Protein AF-A0A1A8QGK9-F1 (afdb_monomer_lite)

Structure (mmCIF, N/CA/C/O backbone):
data_AF-A0A1A8QGK9-F1
#
_entry.id   AF-A0A1A8QGK9-F1
#
loop_
_atom_site.group_PDB
_atom_site.id
_atom_site.type_symbol
_atom_site.label_atom_id
_atom_site.label_alt_id
_atom_site.label_comp_id
_atom_site.label_asym_id
_atom_site.label_entity_id
_atom_site.label_seq_id
_atom_site.pdbx_PDB_ins_code
_atom_site.Cartn_x
_atom_site.Cartn_y
_atom_site.Cartn_z
_atom_site.occupancy
_atom_site.B_iso_or_equiv
_atom_site.auth_seq_id
_atom_site.auth_comp_id
_atom_site.auth_asym_id
_atom_site.auth_atom_id
_atom_site.pdbx_PDB_model_num
ATOM 1 N N . MET A 1 1 ? 3.452 -16.928 -30.015 1.00 52.91 1 MET A N 1
ATOM 2 C CA . MET A 1 1 ? 2.600 -15.722 -29.857 1.00 52.91 1 MET A CA 1
ATOM 3 C C . MET A 1 1 ? 1.093 -15.981 -29.681 1.00 52.91 1 MET A C 1
ATOM 5 O O . MET A 1 1 ? 0.392 -15.044 -29.336 1.00 52.91 1 MET A O 1
ATOM 9 N N . ARG A 1 2 ? 0.567 -17.218 -29.790 1.00 65.50 2 ARG A N 1
ATOM 10 C CA . ARG A 1 2 ? -0.869 -17.501 -29.529 1.00 65.50 2 ARG A CA 1
ATOM 11 C C . ARG A 1 2 ? -1.288 -17.481 -28.049 1.00 65.50 2 ARG A C 1
ATOM 13 O O . ARG A 1 2 ? -2.475 -17.399 -27.765 1.00 65.50 2 ARG A O 1
ATOM 20 N N . ILE A 1 3 ? -0.326 -17.524 -27.126 1.00 74.38 3 ILE A N 1
ATOM 21 C CA . ILE A 1 3 ? -0.561 -17.632 -25.677 1.00 74.38 3 ILE A CA 1
ATOM 22 C C . ILE A 1 3 ? -1.387 -16.448 -25.151 1.00 74.38 3 ILE A C 1
ATOM 24 O O . ILE A 1 3 ? -2.330 -16.673 -24.404 1.00 74.38 3 ILE A O 1
ATOM 28 N N . THR A 1 4 ? -1.087 -15.212 -25.567 1.00 75.50 4 THR A N 1
ATOM 29 C CA . THR A 1 4 ? -1.707 -13.968 -25.060 1.00 75.50 4 THR A CA 1
ATOM 30 C C . THR A 1 4 ? -2.710 -13.330 -26.025 1.00 75.50 4 THR A C 1
ATOM 32 O O . THR A 1 4 ? -3.057 -12.166 -25.848 1.00 75.50 4 THR A O 1
ATOM 35 N N . GLY A 1 5 ? -3.141 -14.033 -27.080 1.00 77.38 5 GLY A N 1
ATOM 36 C CA . GLY A 1 5 ? -4.011 -13.439 -28.105 1.00 77.38 5 GLY A CA 1
ATOM 37 C C . GLY A 1 5 ? -3.394 -12.201 -28.770 1.00 77.38 5 GLY A C 1
ATOM 38 O O . GLY A 1 5 ? -4.078 -11.203 -28.940 1.00 77.38 5 GLY A O 1
ATOM 39 N N . ASN A 1 6 ? -2.095 -12.253 -29.092 1.00 84.75 6 ASN A N 1
ATOM 40 C CA . ASN A 1 6 ? -1.320 -11.135 -29.652 1.00 84.75 6 ASN A CA 1
ATOM 41 C C . ASN A 1 6 ? -1.242 -9.879 -28.759 1.00 84.75 6 ASN A C 1
ATOM 43 O O . ASN A 1 6 ? -1.074 -8.785 -29.284 1.00 84.75 6 ASN A O 1
ATOM 47 N N . PHE A 1 7 ? -1.293 -10.036 -27.429 1.00 83.38 7 PHE A N 1
ATOM 48 C CA . PHE A 1 7 ? -1.266 -8.910 -26.481 1.00 83.38 7 PHE A CA 1
ATOM 49 C C . PHE A 1 7 ? -2.429 -7.931 -26.695 1.00 83.38 7 PHE A C 1
ATOM 51 O O . PHE A 1 7 ? -2.231 -6.726 -26.780 1.00 83.38 7 PHE A O 1
ATOM 58 N N . ASP A 1 8 ? -3.648 -8.465 -26.785 1.00 85.50 8 ASP A N 1
ATOM 59 C CA . ASP A 1 8 ? -4.873 -7.669 -26.887 1.00 85.50 8 ASP A CA 1
ATOM 60 C C . ASP A 1 8 ? -5.046 -6.740 -25.669 1.00 85.50 8 ASP A C 1
ATOM 62 O O . ASP A 1 8 ? -5.301 -7.200 -24.549 1.00 85.50 8 ASP A O 1
ATOM 66 N N . ASP A 1 9 ? -4.907 -5.434 -25.911 1.00 86.75 9 ASP A N 1
ATOM 67 C CA . ASP A 1 9 ? -4.929 -4.367 -24.905 1.00 86.75 9 ASP A CA 1
ATOM 68 C C . ASP A 1 9 ? -6.316 -4.070 -24.327 1.00 86.75 9 ASP A C 1
ATOM 70 O O . ASP A 1 9 ? -6.433 -3.322 -23.350 1.00 86.75 9 ASP A O 1
ATOM 74 N N . ARG A 1 10 ? -7.385 -4.660 -24.874 1.00 87.62 10 ARG A N 1
ATOM 75 C CA . ARG A 1 10 ? -8.713 -4.556 -24.262 1.00 87.62 10 ARG A CA 1
ATOM 76 C C . ARG A 1 10 ? -8.701 -5.246 -22.890 1.00 87.62 10 ARG A C 1
ATOM 78 O O . ARG A 1 10 ? -8.012 -6.248 -22.676 1.00 87.62 10 ARG A O 1
ATOM 85 N N . SER A 1 11 ? -9.471 -4.715 -21.940 1.00 84.62 11 SER A N 1
ATOM 86 C CA . SER A 1 11 ? -9.648 -5.338 -20.621 1.00 84.62 11 SER A CA 1
ATOM 87 C C . SER A 1 11 ? -10.324 -6.706 -20.739 1.00 84.62 11 SER A C 1
ATOM 89 O O . SER A 1 11 ? -11.063 -6.958 -21.693 1.00 84.62 11 SER A O 1
A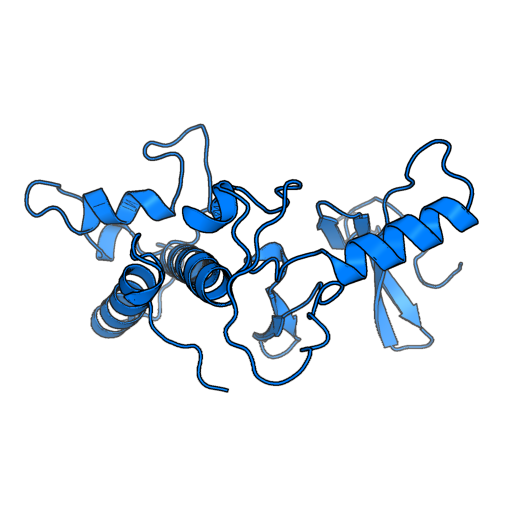TOM 91 N N . ILE A 1 12 ? -10.140 -7.567 -19.732 1.00 84.69 12 ILE A N 1
ATOM 92 C CA . ILE A 1 12 ? -10.864 -8.849 -19.640 1.00 84.69 12 ILE A CA 1
ATOM 93 C C . ILE A 1 12 ? -12.385 -8.645 -19.727 1.00 84.69 12 ILE A C 1
ATOM 95 O O . ILE A 1 12 ? -13.059 -9.392 -20.431 1.00 84.69 12 ILE A O 1
ATOM 99 N N . SER A 1 13 ? -12.918 -7.603 -19.076 1.00 85.00 13 SER A N 1
ATOM 100 C CA . SER A 1 13 ? -14.348 -7.259 -19.120 1.00 85.00 13 SER A CA 1
ATOM 101 C C . SER A 1 13 ? -14.863 -6.945 -20.529 1.00 85.00 13 SER A C 1
ATOM 103 O O . SER A 1 13 ? -16.033 -7.171 -20.811 1.00 85.00 13 SER A O 1
ATOM 105 N N . ASN A 1 14 ? -13.984 -6.496 -21.429 1.00 86.12 14 ASN A N 1
ATOM 106 C CA . ASN A 1 14 ? -14.297 -6.166 -22.821 1.00 86.12 14 ASN A CA 1
ATOM 107 C C . ASN A 1 14 ? -13.843 -7.266 -23.803 1.00 86.12 14 ASN A C 1
ATOM 109 O O . ASN A 1 14 ? -13.648 -7.003 -24.992 1.00 86.12 14 ASN A O 1
ATOM 113 N N . GLY A 1 15 ? -13.629 -8.493 -23.311 1.00 84.88 15 GLY A N 1
ATOM 114 C CA . GLY A 1 15 ? -13.226 -9.649 -24.119 1.00 84.88 15 GLY A CA 1
ATOM 115 C C . GLY A 1 15 ? -11.761 -9.647 -24.569 1.00 84.88 15 GLY A C 1
ATOM 116 O O . GLY A 1 15 ? -11.384 -10.468 -25.406 1.00 84.88 15 GLY A O 1
ATOM 117 N N . GLY A 1 16 ? -10.939 -8.737 -24.038 1.00 87.62 16 GLY A N 1
ATOM 118 C CA . GLY A 1 16 ? -9.506 -8.682 -24.307 1.00 87.62 16 GLY A CA 1
ATOM 119 C C . GLY A 1 16 ? -8.673 -9.561 -23.384 1.00 87.62 16 GLY A C 1
ATOM 120 O O . GLY A 1 16 ? -9.181 -10.473 -22.728 1.00 87.62 16 GLY A O 1
ATOM 121 N N . ARG A 1 17 ? -7.361 -9.297 -23.335 1.00 86.69 17 ARG A N 1
ATOM 122 C CA . ARG A 1 17 ? -6.402 -10.073 -22.532 1.00 86.69 17 ARG A CA 1
ATOM 123 C C . ARG A 1 17 ? -5.672 -9.252 -21.483 1.00 86.69 17 ARG A C 1
ATOM 125 O O . ARG A 1 17 ? -4.962 -9.850 -20.680 1.00 86.69 17 ARG A O 1
ATOM 132 N N . ARG A 1 18 ? -5.840 -7.931 -21.435 1.00 89.38 18 ARG A N 1
ATOM 133 C CA . ARG A 1 18 ? -5.144 -7.079 -20.468 1.00 89.38 18 ARG A CA 1
ATOM 134 C C . ARG A 1 18 ? -5.690 -7.279 -19.053 1.00 89.38 18 ARG A C 1
ATOM 136 O O . ARG A 1 18 ? -6.882 -7.084 -18.813 1.00 89.38 18 ARG A O 1
ATOM 143 N N . LEU A 1 19 ? -4.798 -7.644 -18.133 1.00 86.19 19 LEU A N 1
ATOM 144 C CA . LEU A 1 19 ? -5.066 -7.782 -16.699 1.00 86.19 19 LEU A CA 1
ATOM 145 C C . LEU A 1 19 ? -4.776 -6.482 -15.944 1.00 86.19 19 LEU A C 1
ATOM 147 O O . LEU A 1 19 ? -5.540 -6.109 -15.065 1.00 86.19 19 LEU A O 1
ATOM 151 N N . GLY A 1 20 ? -3.706 -5.777 -16.311 1.00 83.81 20 GLY A N 1
ATOM 152 C CA . GLY A 1 20 ? -3.317 -4.529 -15.659 1.00 83.81 20 GLY A CA 1
ATOM 153 C C . GLY A 1 20 ? -2.102 -3.887 -16.316 1.00 83.81 20 GLY A C 1
ATOM 154 O O . GLY A 1 20 ? -1.440 -4.506 -17.150 1.00 83.81 20 GLY A O 1
ATOM 155 N N . VAL A 1 21 ? -1.814 -2.643 -15.945 1.00 81.06 21 VAL A N 1
ATOM 156 C CA . VAL A 1 21 ? -0.645 -1.879 -16.400 1.00 81.06 21 VAL A CA 1
ATOM 157 C C . VAL A 1 21 ? 0.131 -1.440 -15.163 1.00 81.06 21 VAL A C 1
ATOM 159 O O . VAL A 1 21 ? -0.464 -0.922 -14.224 1.00 81.06 21 VAL A O 1
ATOM 162 N N . GLY A 1 22 ? 1.443 -1.659 -15.153 1.00 67.19 22 GLY A N 1
ATOM 163 C CA . GLY A 1 22 ? 2.350 -1.211 -14.099 1.00 67.19 22 GLY A CA 1
ATOM 164 C C . GLY A 1 22 ? 3.506 -0.384 -14.663 1.00 67.19 22 GLY A C 1
ATOM 165 O O . GLY A 1 22 ? 3.685 -0.287 -15.876 1.00 67.19 22 GLY A O 1
ATOM 166 N N . GLY A 1 23 ? 4.333 0.182 -13.779 1.00 63.03 23 GLY A N 1
ATOM 167 C CA . GLY A 1 23 ? 5.413 1.107 -14.166 1.00 63.03 23 GLY A CA 1
ATOM 168 C C . GLY A 1 23 ? 6.454 0.528 -15.136 1.00 63.03 23 GLY A C 1
ATOM 169 O O . GLY A 1 23 ? 7.059 1.269 -15.901 1.00 63.03 23 GLY A O 1
ATOM 170 N N . PHE A 1 24 ? 6.624 -0.796 -15.154 1.00 62.91 24 PHE A N 1
ATOM 171 C CA . PHE A 1 24 ? 7.612 -1.483 -15.996 1.00 62.91 24 PHE A CA 1
ATOM 172 C C . PHE A 1 24 ? 6.997 -2.261 -17.168 1.00 62.91 24 PHE A C 1
ATOM 174 O O . PHE A 1 24 ? 7.717 -2.943 -17.894 1.00 62.91 24 PHE A O 1
ATOM 181 N N . GLY A 1 25 ? 5.674 -2.220 -17.354 1.00 74.88 25 GLY A N 1
ATOM 182 C CA . GLY A 1 25 ? 5.027 -2.986 -18.416 1.00 74.88 25 GLY A CA 1
ATOM 183 C C . GLY A 1 25 ? 3.550 -3.285 -18.194 1.00 74.88 25 GLY A C 1
ATOM 184 O O . GLY A 1 25 ? 2.979 -3.004 -17.143 1.00 74.88 25 GLY A O 1
ATOM 185 N N . THR A 1 26 ? 2.943 -3.923 -19.190 1.00 82.69 26 THR A N 1
ATOM 186 C CA . THR A 1 26 ? 1.537 -4.350 -19.169 1.00 82.69 26 THR A CA 1
ATOM 187 C C . THR A 1 26 ? 1.439 -5.857 -18.938 1.00 82.69 26 THR A C 1
ATOM 189 O O . THR A 1 26 ? 2.179 -6.635 -19.539 1.00 82.69 26 THR A O 1
ATOM 192 N N . VAL A 1 27 ? 0.528 -6.291 -18.067 1.00 85.88 27 VAL A N 1
ATOM 193 C CA . VAL A 1 27 ? 0.295 -7.703 -17.733 1.00 85.88 27 VAL A CA 1
ATOM 194 C C . VAL A 1 27 ? -0.941 -8.216 -18.470 1.00 85.88 27 VAL A C 1
ATOM 196 O O . VAL A 1 27 ? -2.002 -7.593 -18.435 1.00 85.88 27 VAL A O 1
ATOM 199 N N . TYR A 1 28 ? -0.815 -9.376 -19.114 1.00 88.44 28 TYR A N 1
ATOM 200 C CA . TYR A 1 28 ? -1.860 -10.007 -19.919 1.00 88.44 28 TYR A CA 1
ATOM 201 C C . TYR A 1 28 ? -2.162 -11.430 -19.449 1.00 88.44 28 TYR A C 1
ATOM 203 O O . TYR A 1 28 ? -1.277 -12.153 -18.995 1.00 88.44 28 TYR A O 1
ATOM 211 N N . LYS A 1 29 ? -3.405 -11.871 -19.638 1.00 88.62 29 LYS A N 1
ATOM 212 C CA . LYS A 1 29 ? -3.839 -13.250 -19.423 1.00 88.62 29 LYS A CA 1
ATOM 213 C C . LYS A 1 29 ? -3.483 -14.109 -20.632 1.00 88.62 29 LYS A C 1
ATOM 215 O O . LYS A 1 29 ? -4.067 -13.966 -21.712 1.00 88.62 29 LYS A O 1
ATOM 220 N N . GLY A 1 30 ? -2.558 -15.034 -20.431 1.00 88.06 30 GLY A N 1
ATOM 221 C CA . GLY A 1 30 ? -2.177 -16.052 -21.394 1.00 88.06 30 GLY A CA 1
ATOM 222 C C . GLY A 1 30 ? -2.698 -17.447 -21.050 1.00 88.06 30 GLY A C 1
ATOM 223 O O . GLY A 1 30 ? -3.160 -17.690 -19.938 1.00 88.06 30 GLY A O 1
ATOM 224 N N . PHE A 1 31 ? -2.591 -18.372 -22.004 1.00 86.94 31 PHE A N 1
ATOM 225 C CA . PHE A 1 31 ? -2.777 -19.807 -21.774 1.00 86.94 31 PHE A CA 1
ATOM 226 C C . PHE A 1 31 ? -1.577 -20.595 -22.295 1.00 86.94 31 PHE A C 1
ATOM 228 O O . PHE A 1 31 ? -1.269 -20.545 -23.489 1.00 86.94 31 PHE A O 1
ATOM 235 N N . LEU A 1 32 ? -0.905 -21.318 -21.400 1.00 83.62 32 LEU A N 1
ATOM 236 C CA . LEU A 1 32 ? 0.076 -22.333 -21.763 1.00 83.62 32 LEU A CA 1
ATOM 237 C C . LEU A 1 32 ? -0.616 -23.691 -21.626 1.00 83.62 32 LEU A C 1
ATOM 239 O O . LEU A 1 32 ? -0.894 -24.151 -20.520 1.00 83.62 32 LEU A O 1
ATOM 243 N N . ASN A 1 33 ? -0.946 -24.307 -22.761 1.00 84.69 33 ASN A N 1
ATOM 244 C CA . ASN A 1 33 ? -1.875 -25.439 -22.823 1.00 84.69 33 ASN A CA 1
ATOM 245 C C . ASN A 1 33 ? -3.234 -25.060 -22.200 1.00 84.69 33 ASN A C 1
ATOM 247 O O . ASN A 1 33 ? -3.891 -24.143 -22.690 1.00 84.69 33 ASN A O 1
ATOM 251 N N . VAL A 1 34 ? -3.641 -25.737 -21.123 1.00 82.12 34 VAL A N 1
ATOM 252 C CA . VAL A 1 34 ? -4.883 -25.469 -20.374 1.00 82.12 34 VAL A CA 1
ATOM 253 C C . VAL A 1 34 ? -4.673 -24.569 -19.153 1.00 82.12 34 VAL A C 1
ATOM 255 O O . VAL A 1 34 ? -5.636 -24.188 -18.496 1.00 82.12 34 VAL A O 1
ATOM 258 N N . ILE A 1 35 ? -3.424 -24.216 -18.841 1.00 85.00 35 ILE A N 1
ATOM 259 C CA . ILE A 1 35 ? -3.085 -23.460 -17.636 1.00 85.00 35 ILE A CA 1
ATOM 260 C C . ILE A 1 35 ? -3.112 -21.970 -17.963 1.00 85.00 35 ILE A C 1
ATOM 262 O O . ILE A 1 35 ? -2.422 -21.502 -18.875 1.00 85.00 35 ILE A O 1
ATOM 266 N N . ALA A 1 36 ? -3.913 -21.217 -17.210 1.00 86.12 36 ALA A N 1
ATOM 267 C CA . ALA A 1 36 ? -3.904 -19.765 -17.272 1.00 86.12 36 ALA A CA 1
ATOM 268 C C . ALA A 1 36 ? -2.597 -19.228 -16.673 1.00 86.12 36 ALA A C 1
ATOM 270 O O . ALA A 1 36 ? -2.200 -19.614 -15.577 1.00 86.12 36 ALA A O 1
ATOM 271 N N . VAL A 1 37 ? -1.938 -18.322 -17.390 1.00 87.19 37 VAL A N 1
ATOM 272 C CA . VAL A 1 37 ? -0.684 -17.689 -16.963 1.00 87.19 37 VAL A CA 1
ATOM 273 C C . VAL A 1 37 ? -0.801 -16.173 -17.065 1.00 87.19 37 VAL A C 1
ATOM 275 O O . VAL A 1 37 ? -1.449 -15.656 -17.975 1.00 87.19 37 VAL A O 1
ATOM 278 N N . ALA A 1 38 ? -0.160 -15.445 -16.154 1.00 86.38 38 ALA A N 1
ATOM 279 C CA . ALA A 1 38 ? 0.045 -14.009 -16.302 1.00 86.38 38 ALA A CA 1
ATOM 280 C C . ALA A 1 38 ? 1.339 -13.769 -17.093 1.00 86.38 38 ALA A C 1
ATOM 282 O O . ALA A 1 38 ? 2.392 -14.303 -16.754 1.00 86.38 38 ALA A O 1
ATOM 283 N N . VAL A 1 39 ? 1.264 -12.979 -18.161 1.00 82.69 39 VAL A N 1
ATOM 284 C CA . VAL A 1 39 ? 2.403 -12.639 -19.021 1.00 82.69 39 VAL A CA 1
ATOM 285 C C . VAL A 1 39 ? 2.629 -11.137 -18.944 1.00 82.69 39 VAL A C 1
ATOM 287 O O . VAL A 1 39 ? 1.820 -10.363 -19.454 1.00 82.69 39 VAL A O 1
ATOM 290 N N . LYS A 1 40 ? 3.728 -10.717 -18.316 1.00 82.56 40 LYS A N 1
ATOM 291 C CA . LYS A 1 40 ? 4.135 -9.310 -18.259 1.00 82.56 40 LYS A CA 1
ATOM 292 C C . LYS A 1 40 ? 4.952 -8.961 -19.502 1.00 82.56 40 LYS A C 1
ATOM 294 O O . LYS A 1 40 ? 6.038 -9.493 -19.709 1.00 82.56 40 LYS A O 1
ATOM 299 N N . LYS A 1 41 ? 4.414 -8.082 -20.343 1.00 82.31 41 LYS A N 1
ATOM 300 C CA . LYS A 1 41 ? 5.117 -7.465 -21.469 1.00 82.31 41 LYS A CA 1
ATOM 301 C C . LYS A 1 41 ? 5.794 -6.202 -20.952 1.00 82.31 41 LYS A C 1
ATOM 303 O O . LYS A 1 41 ? 5.105 -5.268 -20.547 1.00 82.31 41 LYS A O 1
ATOM 308 N N . LEU A 1 42 ? 7.122 -6.187 -20.948 1.00 76.06 42 LEU A N 1
ATOM 309 C CA . LEU A 1 42 ? 7.886 -5.007 -20.550 1.00 76.06 42 LEU A CA 1
ATOM 310 C C . LEU A 1 42 ? 7.715 -3.891 -21.588 1.00 76.06 42 LEU A C 1
ATOM 312 O O . LEU A 1 42 ? 7.563 -4.172 -22.781 1.00 76.06 42 LEU A O 1
ATOM 316 N N . ASN A 1 43 ? 7.708 -2.640 -21.129 1.00 68.44 43 ASN A N 1
ATOM 317 C CA . ASN A 1 43 ? 7.644 -1.495 -22.035 1.00 68.44 43 ASN A CA 1
ATOM 318 C C . ASN A 1 43 ? 8.908 -1.468 -22.915 1.00 68.44 43 ASN A C 1
ATOM 320 O O . ASN A 1 43 ? 10.007 -1.660 -22.388 1.00 68.44 43 ASN A O 1
ATOM 324 N N . PRO A 1 44 ? 8.784 -1.259 -24.237 1.00 64.62 44 PRO A N 1
ATOM 325 C CA . PRO A 1 44 ? 9.952 -1.050 -25.079 1.00 64.62 44 PRO A CA 1
ATOM 326 C C . PRO A 1 44 ? 10.658 0.238 -24.641 1.00 64.62 44 PRO A C 1
ATOM 328 O O . PRO A 1 44 ? 10.026 1.285 -24.523 1.00 64.62 44 PRO A O 1
ATOM 331 N N . VAL A 1 45 ? 11.962 0.156 -24.387 1.00 59.28 45 VAL A N 1
ATOM 332 C CA . VAL A 1 45 ? 12.819 1.340 -24.281 1.00 59.28 45 VAL A CA 1
ATOM 333 C C . VAL A 1 45 ? 13.161 1.725 -25.718 1.00 59.28 45 VAL A C 1
ATOM 335 O O . VAL A 1 45 ? 13.808 0.941 -26.414 1.00 59.28 45 VAL A O 1
ATOM 338 N N . GLU A 1 46 ? 12.652 2.860 -26.198 1.00 59.56 46 GLU A N 1
ATOM 339 C CA . GLU A 1 46 ? 12.890 3.309 -27.575 1.00 59.56 46 GLU A CA 1
ATOM 340 C C . GLU A 1 46 ? 14.403 3.395 -27.875 1.00 59.56 46 GLU A C 1
ATOM 342 O O . GLU A 1 46 ? 15.196 3.830 -27.038 1.00 59.56 46 GLU A O 1
ATOM 347 N N . ASP A 1 47 ? 14.798 2.910 -29.058 1.00 59.03 47 ASP A N 1
ATOM 348 C CA . ASP A 1 47 ? 16.150 2.956 -29.641 1.00 59.03 47 ASP A CA 1
ATOM 349 C C . ASP A 1 47 ? 17.318 2.361 -28.829 1.00 59.03 47 ASP A C 1
ATOM 351 O O . ASP A 1 47 ? 18.487 2.679 -29.076 1.00 59.03 47 ASP A O 1
ATOM 355 N N . MET A 1 48 ? 17.058 1.427 -27.908 1.00 62.34 48 MET A N 1
ATOM 356 C CA . MET A 1 48 ? 18.131 0.698 -27.226 1.00 62.34 48 MET A CA 1
ATOM 357 C C . MET A 1 48 ? 18.456 -0.648 -27.912 1.00 62.34 48 MET A C 1
ATOM 359 O O . MET A 1 48 ? 17.596 -1.529 -27.971 1.00 62.34 48 MET A O 1
ATOM 363 N N . PRO A 1 49 ? 19.704 -0.871 -28.383 1.00 75.69 49 PRO A N 1
ATOM 364 C CA . PRO A 1 49 ? 20.150 -2.177 -28.870 1.00 75.69 49 PRO A CA 1
ATOM 365 C C . PRO A 1 49 ? 19.935 -3.273 -27.822 1.00 75.69 49 PRO A C 1
ATOM 367 O O . PRO A 1 49 ? 20.158 -3.036 -26.634 1.00 75.69 49 PRO A O 1
ATOM 370 N N . LEU A 1 50 ? 19.571 -4.485 -28.256 1.00 68.12 50 LEU A N 1
ATOM 371 C CA . LEU A 1 50 ? 19.227 -5.606 -27.368 1.00 68.12 50 LEU A CA 1
ATOM 372 C C . LEU A 1 50 ? 20.315 -5.907 -26.320 1.00 68.12 50 LEU A C 1
ATOM 374 O O . LEU A 1 50 ? 19.996 -6.229 -25.180 1.00 68.12 50 LEU A O 1
ATOM 378 N N . ASP A 1 51 ? 21.589 -5.736 -26.674 1.00 74.44 51 ASP A N 1
ATOM 379 C CA . ASP A 1 51 ? 22.715 -5.951 -25.759 1.00 74.44 51 ASP A CA 1
ATOM 380 C C . ASP A 1 51 ? 22.783 -4.884 -24.658 1.00 74.44 51 ASP A C 1
ATOM 382 O O . ASP A 1 51 ? 23.058 -5.199 -23.502 1.00 74.44 51 ASP A O 1
ATOM 386 N N . LYS A 1 52 ? 22.461 -3.625 -24.984 1.00 65.19 52 LYS A N 1
ATOM 387 C CA . LYS A 1 52 ? 22.332 -2.550 -23.991 1.00 65.19 52 LYS A CA 1
ATOM 388 C C . LYS A 1 52 ? 21.079 -2.720 -23.145 1.00 65.19 52 LYS A C 1
ATOM 390 O O . LYS A 1 52 ? 21.147 -2.473 -21.949 1.00 65.19 52 LYS A O 1
ATOM 395 N N . LEU A 1 53 ? 19.980 -3.195 -23.736 1.00 64.56 53 LEU A N 1
ATOM 396 C CA . LEU A 1 53 ? 18.765 -3.521 -22.995 1.00 64.56 53 LEU A CA 1
ATOM 397 C C . LEU A 1 53 ? 19.035 -4.648 -21.998 1.00 64.56 53 LEU A C 1
ATOM 399 O O . LEU A 1 53 ? 18.570 -4.575 -20.872 1.00 64.56 53 LEU A O 1
ATOM 403 N N . LYS A 1 54 ? 19.824 -5.656 -22.383 1.00 66.69 54 LYS A N 1
ATOM 404 C CA . LYS A 1 54 ? 20.228 -6.750 -21.498 1.00 66.69 54 LYS A CA 1
ATOM 405 C C . LYS A 1 54 ? 21.128 -6.261 -20.366 1.00 66.69 54 LYS A C 1
ATOM 407 O O . LYS A 1 54 ? 20.869 -6.590 -19.221 1.00 66.69 54 LYS A O 1
ATOM 412 N N . VAL A 1 55 ? 22.120 -5.420 -20.663 1.00 64.00 55 VAL A N 1
ATOM 413 C CA . VAL A 1 55 ? 22.982 -4.811 -19.635 1.00 64.00 55 VAL A CA 1
ATOM 414 C C . VAL A 1 55 ? 22.183 -3.903 -18.700 1.00 64.00 55 VAL A C 1
ATOM 416 O O . VAL A 1 55 ? 22.349 -3.990 -17.489 1.00 64.00 55 VAL A O 1
ATOM 419 N N . GLN A 1 56 ? 21.285 -3.067 -19.227 1.00 58.81 56 GLN A N 1
ATOM 420 C CA . GLN A 1 56 ? 20.402 -2.240 -18.409 1.00 58.81 56 GLN A CA 1
ATOM 421 C C . GLN A 1 56 ? 19.461 -3.103 -17.577 1.00 58.81 56 GLN A C 1
ATOM 423 O O . GLN A 1 56 ? 19.298 -2.816 -16.403 1.00 58.81 56 GLN A O 1
ATOM 428 N N . PHE A 1 57 ? 18.875 -4.150 -18.155 1.00 61.03 57 PHE A N 1
ATOM 429 C CA . PHE A 1 57 ? 18.019 -5.093 -17.447 1.00 61.03 57 PHE A CA 1
ATOM 430 C C . PHE A 1 57 ? 18.787 -5.775 -16.315 1.00 61.03 57 PHE A C 1
ATOM 432 O O . PHE A 1 57 ? 18.327 -5.748 -15.184 1.00 61.03 57 PHE A O 1
ATOM 439 N N . ASP A 1 58 ? 19.988 -6.291 -16.573 1.00 58.19 58 ASP A N 1
ATOM 440 C CA . ASP A 1 58 ? 20.837 -6.927 -15.562 1.00 58.19 58 ASP A CA 1
ATOM 441 C C . ASP A 1 58 ? 21.261 -5.929 -14.467 1.00 58.19 58 ASP A C 1
ATOM 443 O O . ASP A 1 58 ? 21.300 -6.271 -13.284 1.00 58.19 58 ASP A O 1
ATOM 447 N N . GLN A 1 59 ? 21.532 -4.674 -14.835 1.00 53.50 59 GLN A N 1
ATOM 448 C CA . GLN A 1 59 ? 21.919 -3.623 -13.896 1.00 53.50 59 GLN A CA 1
ATOM 449 C C . GLN A 1 59 ? 20.735 -3.087 -13.087 1.00 53.50 59 GLN A C 1
ATOM 451 O O . GLN A 1 59 ? 20.877 -2.806 -11.899 1.00 53.50 59 GLN A O 1
ATOM 456 N N . GLU A 1 60 ? 19.557 -2.986 -13.694 1.00 49.72 60 GLU A N 1
ATOM 457 C CA . GLU A 1 60 ? 18.295 -2.710 -13.019 1.00 49.72 60 GLU A CA 1
ATOM 458 C C . GLU A 1 60 ? 17.966 -3.857 -12.059 1.00 49.72 60 GLU A C 1
ATOM 460 O O . GLU A 1 60 ? 17.777 -3.602 -10.876 1.00 49.72 60 GLU A O 1
ATOM 465 N N . ILE A 1 61 ? 18.069 -5.117 -12.483 1.00 51.84 61 ILE A N 1
ATOM 466 C CA . ILE A 1 61 ? 17.941 -6.285 -11.598 1.00 51.84 61 ILE A CA 1
ATOM 467 C C . ILE A 1 61 ? 18.924 -6.225 -10.415 1.00 51.84 61 ILE A C 1
ATOM 469 O O . ILE A 1 61 ? 18.547 -6.541 -9.287 1.00 51.84 61 ILE A O 1
ATOM 473 N N . GLN A 1 62 ? 20.172 -5.793 -10.631 1.00 48.94 62 GLN A N 1
ATOM 474 C CA . GLN A 1 62 ? 21.172 -5.677 -9.560 1.00 48.94 62 GLN A CA 1
ATOM 475 C C . GLN A 1 62 ? 20.972 -4.471 -8.629 1.00 48.94 62 GLN A C 1
ATOM 477 O O . GLN A 1 62 ? 21.396 -4.527 -7.473 1.00 48.94 62 GLN A O 1
ATOM 482 N N . THR A 1 63 ? 20.364 -3.382 -9.109 1.00 47.12 63 THR A N 1
ATOM 483 C CA . THR A 1 63 ? 20.316 -2.084 -8.399 1.00 47.12 63 THR A CA 1
ATOM 484 C C . THR A 1 63 ? 18.946 -1.782 -7.788 1.00 47.12 63 THR A C 1
ATOM 486 O O . THR A 1 63 ? 18.805 -0.855 -6.987 1.00 47.12 63 THR A O 1
ATOM 489 N N . LEU A 1 64 ? 17.912 -2.531 -8.158 1.00 49.84 64 LEU A N 1
ATOM 490 C CA . LEU A 1 64 ? 16.544 -2.212 -7.785 1.00 49.84 64 LEU A CA 1
ATOM 491 C C . LEU A 1 64 ? 16.150 -2.780 -6.407 1.00 49.84 64 LEU A C 1
ATOM 493 O O . LEU A 1 64 ? 16.636 -3.810 -5.941 1.00 49.84 64 LEU A O 1
ATOM 497 N N . LYS A 1 65 ? 15.288 -2.015 -5.732 1.00 56.81 65 LYS A N 1
ATOM 498 C CA . LYS A 1 65 ? 14.803 -2.221 -4.359 1.00 56.81 65 LYS A CA 1
ATOM 499 C C . LYS A 1 65 ? 13.548 -3.099 -4.363 1.00 56.81 65 LYS A C 1
ATOM 501 O O . LYS A 1 65 ? 12.885 -3.206 -5.390 1.00 56.81 65 LYS A O 1
ATOM 506 N N . VAL A 1 66 ? 13.174 -3.672 -3.218 1.00 58.22 66 VAL A N 1
ATOM 507 C CA . VAL A 1 66 ? 11.859 -4.314 -3.078 1.00 58.22 66 VAL A CA 1
ATOM 508 C C . VAL A 1 66 ? 10.790 -3.214 -3.143 1.00 58.22 66 VAL A C 1
ATOM 510 O O . VAL A 1 66 ? 10.674 -2.387 -2.247 1.00 58.22 66 VAL A O 1
ATOM 513 N N . ASP A 1 67 ? 10.031 -3.164 -4.236 1.00 69.62 67 ASP A N 1
ATOM 514 C CA . ASP A 1 67 ? 8.941 -2.198 -4.435 1.00 69.62 67 ASP A CA 1
ATOM 515 C C . ASP A 1 67 ? 7.673 -2.732 -3.751 1.00 69.62 67 ASP A C 1
ATOM 517 O O . ASP A 1 67 ? 6.752 -3.226 -4.403 1.00 69.62 67 ASP A O 1
ATOM 521 N N . VAL A 1 68 ? 7.660 -2.726 -2.413 1.00 81.88 68 VAL A N 1
ATOM 522 C CA . VAL A 1 68 ? 6.484 -3.138 -1.632 1.00 81.88 68 VAL A CA 1
ATOM 523 C C . VAL A 1 68 ? 5.366 -2.117 -1.847 1.00 81.88 68 VAL A C 1
ATOM 525 O O . VAL A 1 68 ? 5.483 -0.965 -1.442 1.00 81.88 68 VAL A O 1
ATOM 528 N N . LYS A 1 69 ? 4.278 -2.547 -2.488 1.00 86.38 69 LYS A N 1
ATOM 529 C CA . LYS A 1 69 ? 3.051 -1.768 -2.700 1.00 86.38 69 LYS A CA 1
ATOM 530 C C . LYS A 1 69 ? 1.877 -2.697 -2.977 1.00 86.38 69 LYS A C 1
ATOM 532 O O . LYS A 1 69 ? 2.098 -3.821 -3.435 1.00 86.38 69 LYS A O 1
ATOM 537 N N . SER A 1 70 ? 0.652 -2.217 -2.778 1.00 87.88 70 SER A N 1
ATOM 538 C CA . SER A 1 70 ? -0.568 -3.006 -3.007 1.00 87.88 70 SER A CA 1
ATOM 539 C C . SER A 1 70 ? -0.611 -3.609 -4.418 1.00 87.88 70 SER A C 1
ATOM 541 O O . SER A 1 70 ? -0.843 -4.804 -4.570 1.00 87.88 70 SER A O 1
ATOM 543 N N . ALA A 1 71 ? -0.237 -2.842 -5.449 1.00 85.50 71 ALA A N 1
ATOM 544 C CA . ALA A 1 71 ? -0.183 -3.312 -6.841 1.00 85.50 71 ALA A CA 1
ATOM 545 C C . ALA A 1 71 ? 0.808 -4.469 -7.108 1.00 85.50 71 ALA A C 1
ATOM 547 O O . ALA A 1 71 ? 0.680 -5.148 -8.126 1.00 85.50 71 ALA A O 1
ATOM 548 N N . ASN A 1 72 ? 1.781 -4.695 -6.217 1.00 85.88 72 ASN A N 1
ATOM 549 C CA . ASN A 1 72 ? 2.747 -5.791 -6.321 1.00 85.88 72 ASN A CA 1
ATOM 550 C C . ASN A 1 72 ? 2.411 -6.962 -5.379 1.00 85.88 72 ASN A C 1
ATOM 552 O O . ASN A 1 72 ? 3.133 -7.960 -5.384 1.00 85.88 72 ASN A O 1
ATOM 556 N N . ILE A 1 73 ? 1.329 -6.890 -4.599 1.00 87.50 73 ILE A N 1
ATOM 557 C CA . ILE A 1 73 ? 0.830 -7.988 -3.763 1.00 87.50 73 ILE A CA 1
ATOM 558 C C . ILE A 1 73 ? -0.376 -8.598 -4.478 1.00 87.50 73 ILE A C 1
ATOM 560 O O . ILE A 1 73 ? -1.450 -8.010 -4.549 1.00 87.50 73 ILE A O 1
ATOM 564 N N . LEU A 1 74 ? -0.184 -9.782 -5.050 1.00 87.38 74 LEU A N 1
ATOM 565 C CA . LEU A 1 74 ? -1.224 -10.503 -5.773 1.00 87.38 74 LEU A CA 1
ATOM 566 C C . LEU A 1 74 ? -1.992 -11.414 -4.825 1.00 87.38 74 LEU A C 1
ATOM 568 O O . LEU A 1 74 ? -1.453 -11.883 -3.828 1.00 87.38 74 LEU A O 1
ATOM 572 N N . LEU A 1 75 ? -3.230 -11.718 -5.184 1.00 85.31 75 LEU A N 1
ATOM 573 C CA . LEU A 1 75 ? -4.050 -12.705 -4.496 1.00 85.31 75 LEU A CA 1
ATOM 574 C C . LEU A 1 75 ? -4.225 -13.910 -5.415 1.00 85.31 75 LEU A C 1
ATOM 576 O O . LEU A 1 75 ? -4.464 -13.750 -6.616 1.00 85.31 75 LEU A O 1
ATOM 580 N N . ASP A 1 76 ? -4.071 -15.113 -4.866 1.00 85.50 76 ASP A N 1
ATOM 581 C CA . ASP A 1 76 ? -4.467 -16.325 -5.578 1.00 85.50 76 ASP A CA 1
ATOM 582 C C . ASP A 1 76 ? -5.966 -16.626 -5.415 1.00 85.50 76 ASP A C 1
ATOM 584 O O . ASP A 1 76 ? -6.726 -15.840 -4.850 1.00 85.50 76 ASP A O 1
ATOM 588 N N . GLU A 1 77 ? -6.408 -17.763 -5.953 1.00 85.31 77 GLU A N 1
ATOM 589 C CA . GLU A 1 77 ? -7.810 -18.196 -5.913 1.00 85.31 77 GLU A CA 1
ATOM 590 C C . GLU A 1 77 ? -8.372 -18.393 -4.496 1.00 85.31 77 GLU A C 1
ATOM 592 O O . GLU A 1 77 ? -9.586 -18.341 -4.323 1.00 85.31 77 GLU A O 1
ATOM 597 N N . ASN A 1 78 ? -7.507 -18.561 -3.491 1.00 88.44 78 ASN A N 1
ATOM 598 C CA . ASN A 1 78 ? -7.878 -18.699 -2.084 1.00 88.44 78 ASN A CA 1
ATOM 599 C C . ASN A 1 78 ? -7.637 -17.404 -1.292 1.00 88.44 78 ASN A C 1
ATOM 601 O O . ASN A 1 78 ? -7.592 -17.438 -0.064 1.00 88.44 78 ASN A O 1
ATOM 605 N N . LEU A 1 79 ? -7.444 -16.272 -1.983 1.00 85.25 79 LEU A N 1
ATOM 606 C CA . LEU A 1 79 ? -7.100 -14.975 -1.394 1.00 85.25 79 LEU A CA 1
ATOM 607 C C . LEU A 1 79 ? -5.792 -14.995 -0.586 1.00 85.25 79 LEU A C 1
ATOM 609 O O . LEU A 1 79 ? -5.568 -14.142 0.273 1.00 85.25 79 LEU A O 1
ATOM 613 N N . VAL A 1 80 ? -4.887 -15.936 -0.877 1.00 88.38 80 VAL A N 1
ATOM 614 C CA . VAL A 1 80 ? -3.561 -15.945 -0.260 1.00 88.38 80 VAL A CA 1
ATOM 615 C C . VAL A 1 80 ? -2.704 -14.882 -0.936 1.00 88.38 80 VAL A C 1
ATOM 617 O O . VAL A 1 80 ? -2.472 -14.928 -2.149 1.00 88.38 80 VAL A O 1
ATOM 620 N N . ALA A 1 81 ? -2.212 -13.937 -0.136 1.00 87.69 81 ALA A N 1
ATOM 621 C CA . ALA A 1 81 ? -1.315 -12.886 -0.592 1.00 87.69 81 ALA A CA 1
ATOM 622 C C . ALA A 1 81 ? 0.038 -13.456 -1.042 1.00 87.69 81 ALA A C 1
ATOM 624 O O . ALA A 1 81 ? 0.707 -14.196 -0.318 1.00 87.69 81 ALA A O 1
ATOM 625 N N . LYS A 1 82 ? 0.459 -13.078 -2.248 1.00 83.69 82 LYS A N 1
ATOM 626 C CA . LYS A 1 82 ? 1.732 -13.442 -2.867 1.00 83.69 82 LYS A CA 1
ATOM 627 C C . LYS A 1 82 ? 2.408 -12.183 -3.367 1.00 83.69 82 LYS A C 1
ATOM 629 O O . LYS A 1 82 ? 1.887 -11.482 -4.231 1.00 83.69 82 LYS A O 1
ATOM 634 N N . ILE A 1 83 ? 3.596 -11.914 -2.846 1.00 81.75 83 ILE A N 1
ATOM 635 C CA . ILE A 1 83 ? 4.434 -10.841 -3.371 1.00 81.75 83 ILE A CA 1
ATOM 636 C C . ILE A 1 83 ? 4.798 -11.198 -4.817 1.00 81.75 83 ILE A C 1
ATOM 638 O O . ILE A 1 83 ? 5.095 -12.348 -5.138 1.00 81.75 83 ILE A O 1
ATOM 642 N N . SER A 1 84 ? 4.723 -10.212 -5.697 1.00 75.12 84 SER A N 1
ATOM 643 C CA . SER A 1 84 ? 5.092 -10.300 -7.104 1.00 75.12 84 SER A CA 1
ATOM 644 C C . SER A 1 84 ? 6.099 -9.207 -7.446 1.00 75.12 84 SER A C 1
ATOM 646 O O . SER A 1 84 ? 6.500 -8.430 -6.583 1.00 75.12 84 SER A O 1
ATOM 648 N N . ASP A 1 85 ? 6.556 -9.175 -8.699 1.00 68.19 85 ASP A N 1
ATOM 649 C CA . ASP A 1 85 ? 7.583 -8.229 -9.145 1.00 68.19 85 ASP A CA 1
ATOM 650 C C . ASP A 1 85 ? 8.892 -8.317 -8.334 1.00 68.19 85 ASP A C 1
ATOM 652 O O . ASP A 1 85 ? 9.590 -7.334 -8.100 1.00 68.19 85 ASP A O 1
ATOM 656 N N . PHE A 1 86 ? 9.304 -9.554 -8.018 1.00 60.09 86 PHE A N 1
ATOM 657 C CA . PHE A 1 86 ? 10.642 -9.892 -7.517 1.00 60.09 86 PHE A CA 1
ATOM 658 C C . PHE A 1 86 ? 11.755 -9.725 -8.558 1.00 60.09 86 PHE A C 1
ATOM 660 O O . PHE A 1 86 ? 12.760 -10.428 -8.475 1.00 60.09 86 PHE A O 1
ATOM 667 N N . GLY A 1 87 ? 11.665 -8.812 -9.527 1.00 50.53 87 GLY A N 1
ATOM 668 C CA . GLY A 1 87 ? 12.807 -8.567 -10.424 1.00 50.53 87 GLY A CA 1
ATOM 669 C C . GLY A 1 87 ? 14.110 -8.193 -9.679 1.00 50.53 87 GLY A C 1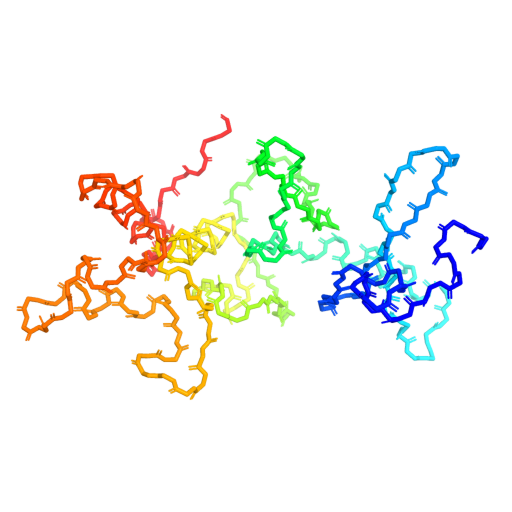
ATOM 670 O O . GLY A 1 87 ? 15.130 -7.975 -10.312 1.00 50.53 87 GLY A O 1
ATOM 671 N N . LEU A 1 88 ? 14.056 -8.060 -8.348 1.00 49.69 88 LEU A N 1
ATOM 672 C CA . LEU A 1 88 ? 14.810 -7.130 -7.526 1.00 49.69 88 LEU A CA 1
ATOM 673 C C . LEU A 1 88 ? 15.092 -7.704 -6.124 1.00 49.69 88 LEU A C 1
ATOM 675 O O . LEU A 1 88 ? 15.339 -6.955 -5.179 1.00 49.69 88 LEU A O 1
ATOM 679 N N . THR A 1 89 ? 15.026 -9.026 -5.918 1.00 49.41 89 THR A N 1
ATOM 680 C CA . THR A 1 89 ? 15.611 -9.578 -4.687 1.00 49.41 89 THR A CA 1
ATOM 681 C C . THR A 1 89 ? 17.116 -9.434 -4.794 1.00 49.41 89 THR A C 1
ATOM 683 O O . THR A 1 89 ? 17.751 -10.147 -5.573 1.00 49.41 89 THR A O 1
ATOM 686 N N . ARG A 1 90 ? 17.687 -8.523 -3.994 1.00 52.78 90 ARG A N 1
ATOM 687 C CA . ARG A 1 90 ? 19.129 -8.460 -3.751 1.00 52.78 90 ARG A CA 1
ATOM 688 C C . ARG A 1 90 ? 19.617 -9.888 -3.529 1.00 52.78 90 ARG A C 1
ATOM 690 O O . ARG A 1 90 ? 19.227 -10.515 -2.543 1.00 52.78 90 ARG A O 1
ATOM 697 N N . ALA A 1 91 ? 20.474 -10.395 -4.417 1.00 46.41 91 ALA A N 1
ATOM 698 C CA . ALA A 1 91 ? 21.315 -11.529 -4.080 1.00 46.41 91 ALA A CA 1
ATOM 699 C C . ALA A 1 91 ? 22.112 -11.064 -2.864 1.00 46.41 91 ALA A C 1
ATOM 701 O O . ALA A 1 91 ? 23.009 -10.230 -2.982 1.00 46.41 91 ALA A O 1
ATOM 702 N N . SER A 1 92 ? 21.657 -11.473 -1.681 1.00 41.72 92 SER A N 1
ATOM 703 C CA . SER A 1 92 ? 22.241 -11.092 -0.409 1.00 41.72 92 SER A CA 1
ATOM 704 C C . SER A 1 92 ? 23.703 -11.496 -0.473 1.00 41.72 92 SER A C 1
ATOM 706 O O . SER A 1 92 ? 24.049 -12.670 -0.326 1.00 41.72 92 SER A O 1
ATOM 708 N N . ALA A 1 93 ? 24.575 -10.528 -0.750 1.00 38.94 93 ALA A N 1
ATOM 709 C CA . ALA A 1 93 ? 25.980 -10.635 -0.444 1.00 38.94 93 ALA A CA 1
ATOM 710 C C . ALA A 1 93 ? 26.040 -10.739 1.081 1.00 38.94 93 ALA A C 1
ATOM 712 O O . ALA A 1 93 ? 26.077 -9.735 1.782 1.00 38.94 93 ALA A O 1
ATOM 713 N N . LYS A 1 94 ? 25.904 -11.980 1.560 1.00 38.06 94 LYS A N 1
ATOM 714 C CA . LYS A 1 94 ? 26.153 -12.479 2.909 1.00 38.06 94 LYS A CA 1
ATOM 715 C C . LYS A 1 94 ? 25.819 -11.483 4.026 1.00 38.06 94 LYS A C 1
ATOM 717 O O . LYS A 1 94 ? 26.636 -10.641 4.373 1.00 38.06 94 LYS A O 1
ATOM 722 N N . HIS A 1 95 ? 24.671 -11.684 4.673 1.00 39.72 95 HIS A N 1
ATOM 723 C CA . HIS A 1 95 ? 24.474 -11.386 6.102 1.00 39.72 95 HIS A CA 1
ATOM 724 C C . HIS A 1 95 ? 24.866 -9.990 6.606 1.00 39.72 95 HIS A C 1
ATOM 726 O O . HIS A 1 95 ? 25.176 -9.832 7.785 1.00 39.72 95 HIS A O 1
ATOM 732 N N . THR A 1 96 ? 24.826 -8.960 5.768 1.00 43.09 96 THR A N 1
ATOM 733 C CA . THR A 1 96 ? 25.051 -7.603 6.250 1.00 43.09 96 THR A CA 1
ATOM 734 C C . THR A 1 96 ? 23.765 -6.806 6.111 1.00 43.09 96 THR A C 1
ATOM 736 O O . THR A 1 96 ? 23.269 -6.534 5.020 1.00 43.09 96 THR A O 1
ATOM 739 N N . SER A 1 97 ? 23.211 -6.433 7.265 1.00 53.09 97 SER A N 1
ATOM 740 C CA . SER A 1 97 ? 22.202 -5.387 7.460 1.00 53.09 97 SER A CA 1
ATOM 741 C C . SER A 1 97 ? 22.757 -4.006 7.075 1.00 53.09 97 SER A C 1
ATOM 743 O O . SER A 1 97 ? 22.588 -3.030 7.801 1.00 53.09 97 SER A O 1
ATOM 745 N N . THR A 1 98 ? 23.522 -3.924 5.990 1.00 58.12 98 THR A N 1
ATOM 746 C CA . THR A 1 98 ? 24.255 -2.737 5.575 1.00 58.12 98 THR A CA 1
ATOM 747 C C . THR A 1 98 ? 23.345 -1.852 4.748 1.00 58.12 98 THR A C 1
ATOM 749 O O . THR A 1 98 ? 22.877 -2.214 3.668 1.00 58.12 98 THR A O 1
ATOM 752 N N . THR A 1 99 ? 23.099 -0.669 5.301 1.00 68.31 99 THR A N 1
ATOM 753 C CA . THR A 1 99 ? 22.647 0.505 4.566 1.00 68.31 99 THR A CA 1
ATOM 754 C C . THR A 1 99 ? 23.613 0.780 3.410 1.00 68.31 99 THR A C 1
ATOM 756 O O . THR A 1 99 ? 24.826 0.833 3.617 1.00 68.31 99 THR A O 1
ATOM 759 N N . MET A 1 100 ? 23.078 0.983 2.208 1.00 75.62 100 MET A N 1
ATOM 760 C CA . MET A 1 100 ? 23.828 1.443 1.033 1.00 75.62 100 MET A CA 1
ATOM 761 C C . MET A 1 100 ? 23.262 2.773 0.530 1.00 75.62 100 MET A C 1
ATOM 763 O O . MET A 1 100 ? 22.115 3.104 0.824 1.00 75.62 100 MET A O 1
ATOM 767 N N . MET A 1 101 ? 24.053 3.523 -0.236 1.00 77.44 101 MET A N 1
ATOM 768 C CA . MET A 1 101 ? 23.611 4.752 -0.900 1.00 77.44 101 MET A CA 1
ATOM 769 C C . MET A 1 101 ? 23.573 4.538 -2.412 1.00 77.44 101 MET A C 1
ATOM 771 O O . MET A 1 101 ? 24.447 3.872 -2.965 1.00 77.44 101 MET A O 1
ATOM 775 N N . THR A 1 102 ? 22.569 5.108 -3.072 1.00 71.62 102 THR A N 1
ATOM 776 C CA . THR A 1 102 ? 22.463 5.163 -4.533 1.00 71.62 102 THR A CA 1
ATOM 777 C C . THR A 1 102 ? 22.080 6.569 -4.979 1.00 71.62 102 THR A C 1
ATOM 779 O O . THR A 1 102 ? 21.253 7.223 -4.346 1.00 71.62 102 THR A O 1
ATOM 782 N N . GLU A 1 103 ? 22.660 7.025 -6.088 1.00 70.38 103 GLU A N 1
ATOM 783 C CA . GLU A 1 103 ? 22.301 8.294 -6.733 1.00 70.38 103 GLU A CA 1
ATOM 784 C C . GLU A 1 103 ? 20.993 8.182 -7.535 1.00 70.38 103 GLU A C 1
ATOM 786 O O . GLU A 1 103 ? 20.311 9.178 -7.769 1.00 70.38 103 GLU A O 1
ATOM 791 N N . ARG A 1 104 ? 20.599 6.961 -7.932 1.00 70.19 104 ARG A N 1
ATOM 792 C CA . ARG A 1 104 ? 19.362 6.709 -8.682 1.00 70.19 104 ARG A CA 1
ATOM 793 C C . ARG A 1 104 ? 18.237 6.320 -7.724 1.00 70.19 104 ARG A C 1
ATOM 795 O O . ARG A 1 104 ? 18.150 5.177 -7.273 1.00 70.19 104 ARG A O 1
ATOM 802 N N . ILE A 1 105 ? 17.356 7.274 -7.438 1.00 73.88 105 ILE A N 1
ATOM 803 C CA . ILE A 1 105 ? 16.160 7.062 -6.616 1.00 73.88 105 ILE A CA 1
ATOM 804 C C . ILE A 1 105 ? 15.036 6.525 -7.510 1.00 73.88 105 ILE A C 1
ATOM 806 O O . ILE A 1 105 ? 14.574 7.206 -8.421 1.00 73.88 105 ILE A O 1
ATOM 810 N N . VAL A 1 106 ? 14.602 5.291 -7.248 1.00 69.62 106 VAL A N 1
ATOM 811 C CA . VAL A 1 106 ? 13.500 4.620 -7.953 1.00 69.62 106 VAL A CA 1
ATOM 812 C C . VAL A 1 106 ? 12.526 4.069 -6.914 1.00 69.62 106 VAL A C 1
ATOM 814 O O . VAL A 1 106 ? 12.961 3.520 -5.900 1.00 69.62 106 VAL A O 1
ATOM 817 N N . GLY A 1 107 ? 11.226 4.224 -7.158 1.00 73.62 107 GLY A N 1
ATOM 818 C CA . GLY A 1 107 ? 10.160 3.723 -6.293 1.00 73.62 107 GLY A CA 1
ATOM 819 C C . GLY A 1 107 ? 8.847 4.474 -6.498 1.00 73.62 107 GLY A C 1
ATOM 820 O O . GLY A 1 107 ? 8.801 5.513 -7.159 1.00 73.62 107 GLY A O 1
ATOM 821 N N . THR A 1 108 ? 7.769 3.945 -5.924 1.00 83.75 108 THR A N 1
ATOM 822 C CA . THR A 1 108 ? 6.458 4.606 -5.933 1.00 83.75 108 THR A CA 1
ATOM 823 C C . THR A 1 108 ? 6.381 5.579 -4.753 1.00 83.75 108 THR A C 1
ATOM 825 O O . THR A 1 108 ? 6.271 5.132 -3.617 1.00 83.75 108 THR A O 1
ATOM 828 N N . ARG A 1 109 ? 6.447 6.900 -5.000 1.00 88.00 109 ARG A N 1
ATOM 829 C CA . ARG A 1 109 ? 6.632 7.943 -3.958 1.00 88.00 109 ARG A CA 1
ATOM 830 C C . ARG A 1 109 ? 5.727 7.797 -2.730 1.00 88.00 109 ARG A C 1
ATOM 832 O O . ARG A 1 109 ? 6.229 7.934 -1.624 1.00 88.00 109 ARG A O 1
ATOM 839 N N . ALA A 1 110 ? 4.451 7.467 -2.925 1.00 93.38 110 ALA A N 1
ATOM 840 C CA . ALA A 1 110 ? 3.468 7.310 -1.848 1.00 93.38 110 ALA A CA 1
ATOM 841 C C . ALA A 1 110 ? 3.784 6.176 -0.849 1.00 93.38 110 ALA A C 1
ATOM 843 O O . ALA A 1 110 ? 3.208 6.126 0.228 1.00 93.38 110 ALA A O 1
ATOM 844 N N . TYR A 1 111 ? 4.712 5.280 -1.196 1.00 93.94 111 TYR A N 1
ATOM 845 C CA . TYR A 1 111 ? 5.172 4.172 -0.356 1.00 93.94 111 TYR A CA 1
ATOM 846 C C . TYR A 1 111 ? 6.588 4.383 0.184 1.00 93.94 111 TYR A C 1
ATOM 848 O O . TYR A 1 111 ? 7.091 3.556 0.945 1.00 93.94 111 TYR A O 1
ATOM 856 N N . MET A 1 112 ? 7.293 5.429 -0.254 1.00 91.50 112 MET A N 1
ATOM 857 C CA . MET A 1 112 ? 8.725 5.551 -0.002 1.00 91.50 112 MET A CA 1
ATOM 858 C C . MET A 1 112 ? 9.013 6.095 1.392 1.00 91.50 112 MET A C 1
ATOM 860 O O . MET A 1 112 ? 8.574 7.178 1.765 1.00 91.50 112 MET A O 1
ATOM 864 N N . ALA A 1 113 ? 9.865 5.376 2.120 1.00 93.25 113 ALA A N 1
ATOM 865 C CA . ALA A 1 113 ? 10.408 5.854 3.380 1.00 93.25 113 ALA A CA 1
ATOM 866 C C . ALA A 1 113 ? 11.249 7.137 3.196 1.00 93.25 113 ALA A C 1
ATOM 868 O O . ALA A 1 113 ? 11.914 7.290 2.161 1.00 93.25 113 ALA A O 1
ATOM 869 N N . PRO A 1 114 ? 11.343 8.011 4.217 1.00 93.69 114 PRO A N 1
ATOM 870 C CA . PRO A 1 114 ? 12.127 9.246 4.138 1.00 93.69 114 PRO A CA 1
ATOM 871 C C . PRO A 1 114 ? 13.591 9.027 3.738 1.00 93.69 114 PRO A C 1
ATOM 873 O O . PRO A 1 114 ? 14.171 9.810 2.990 1.00 93.69 114 PRO A O 1
ATOM 876 N N . GLU A 1 115 ? 14.224 7.953 4.215 1.00 91.12 115 GLU A N 1
ATOM 877 C CA . GLU A 1 115 ? 15.589 7.614 3.816 1.00 91.12 115 GLU A CA 1
ATOM 878 C C . GLU A 1 115 ? 15.689 7.086 2.380 1.00 91.12 115 GLU A C 1
ATOM 880 O O . GLU A 1 115 ? 16.668 7.380 1.696 1.00 91.12 115 GLU A O 1
ATOM 885 N N . ALA A 1 116 ? 14.664 6.387 1.888 1.00 88.75 116 ALA A N 1
ATOM 886 C CA . ALA A 1 116 ? 14.629 5.901 0.514 1.00 88.75 116 ALA A CA 1
ATOM 887 C C . ALA A 1 116 ? 14.541 7.059 -0.491 1.00 88.75 116 ALA A C 1
ATOM 889 O O . ALA A 1 116 ? 15.186 6.998 -1.540 1.00 88.75 116 ALA A O 1
ATOM 890 N N . LEU A 1 117 ? 13.817 8.129 -0.135 1.00 89.19 117 LEU A N 1
ATOM 891 C CA . LEU A 1 117 ? 13.767 9.395 -0.881 1.00 89.19 117 LEU A CA 1
ATOM 892 C C . LEU A 1 117 ? 15.113 10.135 -0.902 1.00 89.19 117 LEU A C 1
ATOM 894 O O . LEU A 1 117 ? 15.339 10.959 -1.779 1.00 89.19 117 LEU A O 1
ATOM 898 N N . ARG A 1 118 ? 16.025 9.830 0.030 1.00 89.19 118 ARG A N 1
ATOM 899 C CA . ARG A 1 118 ? 17.403 10.356 0.058 1.00 89.19 118 ARG A CA 1
ATOM 900 C C . ARG A 1 118 ? 18.418 9.434 -0.624 1.00 89.19 118 ARG A C 1
ATOM 902 O O . ARG A 1 118 ? 19.617 9.654 -0.496 1.00 89.19 118 ARG A O 1
ATOM 909 N N . GLY A 1 119 ? 17.957 8.385 -1.307 1.00 83.06 119 GLY A N 1
ATOM 910 C CA . GLY A 1 119 ? 18.831 7.415 -1.966 1.00 83.06 119 GLY A CA 1
ATOM 911 C C . GLY A 1 119 ? 19.363 6.317 -1.045 1.00 83.06 119 GLY A C 1
ATOM 912 O O . GLY A 1 119 ? 20.130 5.470 -1.497 1.00 83.06 119 GLY A O 1
ATOM 913 N N . GLU A 1 120 ? 18.930 6.251 0.216 1.00 85.25 120 GLU A N 1
ATOM 914 C CA . GLU A 1 120 ? 19.327 5.162 1.105 1.00 85.25 120 GLU A CA 1
ATOM 915 C C . GLU A 1 120 ? 18.623 3.853 0.711 1.00 85.25 120 GLU A C 1
ATOM 917 O O . GLU A 1 120 ? 17.442 3.825 0.345 1.00 85.25 120 GLU A O 1
ATOM 922 N N . VAL A 1 121 ? 19.356 2.746 0.765 1.00 79.62 121 VAL A N 1
ATOM 923 C CA . VAL A 1 121 ? 18.857 1.396 0.504 1.00 79.62 121 VAL A CA 1
ATOM 924 C C . VAL A 1 121 ? 19.005 0.573 1.773 1.00 79.62 121 VAL A C 1
ATOM 926 O O . VAL A 1 121 ? 20.119 0.289 2.213 1.00 79.62 121 VAL A O 1
ATOM 929 N N . THR A 1 122 ? 17.880 0.182 2.366 1.00 82.31 122 THR A N 1
ATOM 930 C CA . THR A 1 122 ? 17.844 -0.61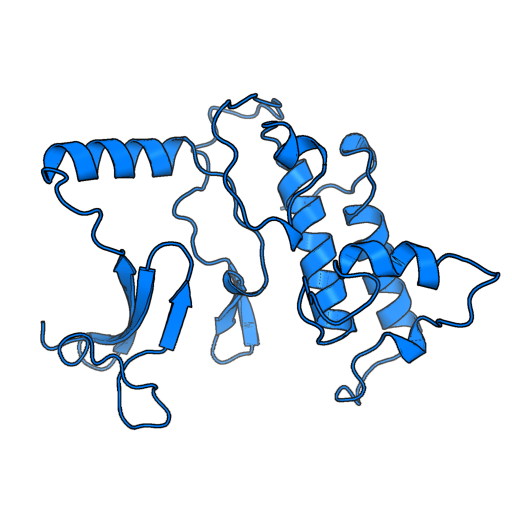3 3.596 1.00 82.31 122 THR A CA 1
ATOM 931 C C . THR A 1 122 ? 16.562 -1.445 3.658 1.00 82.31 122 THR A C 1
ATOM 933 O O . THR A 1 122 ? 15.514 -0.947 3.248 1.00 82.31 122 THR A O 1
ATOM 936 N N . PRO A 1 123 ? 16.589 -2.668 4.225 1.00 82.69 123 PRO A N 1
ATOM 937 C CA . PRO A 1 123 ? 15.371 -3.454 4.454 1.00 82.69 123 PRO A CA 1
ATOM 938 C C . PRO A 1 123 ? 14.318 -2.720 5.299 1.00 82.69 123 PRO A C 1
ATOM 940 O O . PRO A 1 123 ? 13.138 -3.041 5.254 1.00 82.69 123 PRO A O 1
ATOM 943 N N . LYS A 1 124 ? 14.726 -1.714 6.087 1.00 89.25 124 LYS A N 1
ATOM 944 C CA . LYS A 1 124 ? 13.794 -0.891 6.870 1.00 89.25 124 LYS A CA 1
ATOM 945 C C . LYS A 1 124 ? 12.889 -0.013 6.008 1.00 89.25 124 LYS A C 1
ATOM 947 O O . LYS A 1 124 ? 11.840 0.402 6.501 1.00 89.25 124 LYS A O 1
ATOM 952 N N . SER A 1 125 ? 13.272 0.279 4.767 1.00 89.38 125 SER A N 1
ATOM 953 C CA . SER A 1 125 ? 12.414 1.006 3.833 1.00 89.38 125 SER A CA 1
ATOM 954 C C . SER A 1 125 ? 11.238 0.135 3.385 1.00 89.38 125 SER A C 1
ATOM 956 O O . SER A 1 125 ? 10.122 0.632 3.341 1.00 89.38 125 SER A O 1
ATOM 958 N N . ASP A 1 126 ? 11.449 -1.170 3.200 1.00 87.69 126 ASP A N 1
ATOM 959 C CA . ASP A 1 126 ? 10.381 -2.117 2.844 1.00 87.69 126 ASP A CA 1
ATOM 960 C C . ASP A 1 126 ? 9.343 -2.243 3.973 1.00 87.69 126 ASP A C 1
ATOM 962 O O . ASP A 1 126 ? 8.142 -2.304 3.719 1.00 87.69 126 ASP A O 1
ATOM 966 N N . VAL A 1 127 ? 9.797 -2.209 5.236 1.00 92.94 127 VAL A N 1
ATOM 967 C CA . VAL A 1 127 ? 8.913 -2.181 6.421 1.00 92.94 127 VAL A CA 1
ATOM 968 C C . VAL A 1 127 ? 8.000 -0.956 6.396 1.00 92.94 127 VAL A C 1
ATOM 970 O O . VAL A 1 127 ? 6.815 -1.062 6.691 1.00 92.94 127 VAL A O 1
ATOM 973 N N . PHE A 1 128 ? 8.538 0.204 6.024 1.00 95.25 128 PHE A N 1
ATOM 974 C CA . PHE A 1 128 ? 7.763 1.439 5.930 1.00 95.25 128 PHE A CA 1
ATOM 975 C C . PHE A 1 128 ? 6.702 1.354 4.836 1.00 95.25 128 PHE A C 1
ATOM 977 O O . PHE A 1 128 ? 5.534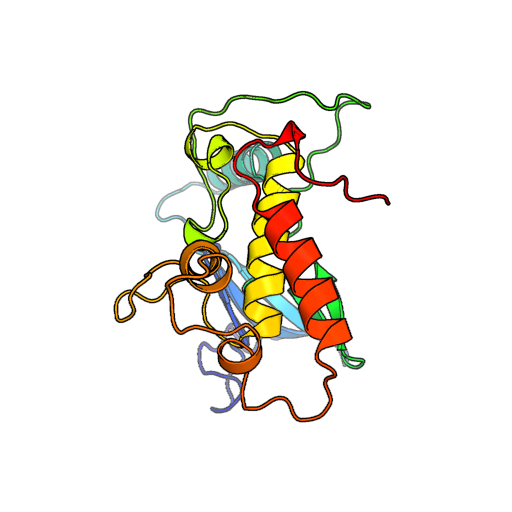 1.637 5.080 1.00 95.25 128 PHE A O 1
ATOM 984 N N . SER A 1 129 ? 7.100 0.901 3.647 1.00 94.25 129 SER A N 1
ATOM 985 C CA . SER A 1 129 ? 6.190 0.702 2.522 1.00 94.25 129 SER A CA 1
ATOM 986 C C . SER A 1 129 ? 5.071 -0.290 2.859 1.00 94.25 129 SER A C 1
ATOM 988 O O . SER A 1 129 ? 3.923 -0.070 2.482 1.00 94.25 129 SER A O 1
ATOM 990 N N . PHE A 1 130 ? 5.366 -1.336 3.639 1.00 94.62 130 PHE A N 1
ATOM 991 C CA . PHE A 1 130 ? 4.346 -2.248 4.161 1.00 94.62 130 PHE A CA 1
ATOM 992 C C . PHE A 1 130 ? 3.367 -1.560 5.125 1.00 94.62 130 PHE A C 1
ATOM 994 O O . PHE A 1 130 ? 2.179 -1.858 5.093 1.00 94.62 130 PHE A O 1
ATOM 1001 N N . GLY A 1 131 ? 3.827 -0.597 5.930 1.00 97.44 131 GLY A N 1
ATOM 1002 C CA . GLY A 1 131 ? 2.949 0.236 6.758 1.00 97.44 131 GLY A CA 1
ATOM 1003 C C . GLY A 1 131 ? 1.899 0.994 5.939 1.00 97.44 131 GLY A C 1
ATOM 1004 O O . GLY A 1 131 ? 0.738 1.028 6.329 1.00 97.44 131 GLY A O 1
ATOM 1005 N N . VAL A 1 132 ? 2.271 1.513 4.763 1.00 97.88 132 VAL A N 1
ATOM 1006 C CA . VAL A 1 132 ? 1.315 2.150 3.835 1.00 97.88 132 VAL A CA 1
ATOM 1007 C C . VAL A 1 132 ? 0.293 1.138 3.316 1.00 97.88 132 VAL A C 1
ATOM 1009 O O . VAL A 1 132 ? -0.897 1.431 3.308 1.00 97.88 132 VAL A O 1
ATOM 1012 N N . VAL A 1 133 ? 0.729 -0.076 2.961 1.00 96.81 133 VAL A N 1
ATOM 1013 C CA . VAL A 1 133 ? -0.179 -1.156 2.532 1.00 96.81 133 VAL A CA 1
ATOM 1014 C C . VAL A 1 133 ? -1.184 -1.515 3.630 1.00 96.81 133 VAL A C 1
ATOM 1016 O O . VAL A 1 133 ? -2.352 -1.744 3.333 1.00 96.81 133 VAL A O 1
ATOM 1019 N N . LEU A 1 134 ? -0.768 -1.546 4.900 1.00 97.56 134 LEU A N 1
ATOM 1020 C CA . LEU A 1 134 ? -1.686 -1.798 6.015 1.00 97.56 134 LEU A CA 1
ATOM 1021 C C . LEU A 1 134 ? -2.751 -0.696 6.143 1.00 97.56 134 LEU A C 1
ATOM 1023 O O . LEU A 1 134 ? -3.914 -1.012 6.379 1.00 97.56 134 LEU A O 1
ATOM 1027 N N . LEU A 1 135 ? -2.386 0.573 5.931 1.00 97.81 135 LEU A N 1
ATOM 1028 C CA . LEU A 1 135 ? -3.356 1.674 5.901 1.00 97.81 135 LEU A CA 1
ATOM 1029 C C . LEU A 1 135 ? -4.313 1.581 4.704 1.00 97.81 135 LEU A C 1
ATOM 1031 O O . LEU A 1 135 ? -5.505 1.847 4.859 1.00 97.81 135 LEU A O 1
ATOM 1035 N N . GLU A 1 136 ? -3.829 1.175 3.524 1.00 97.50 136 GLU A N 1
ATOM 1036 C CA . GLU A 1 136 ? -4.695 0.906 2.363 1.00 97.50 136 GLU A CA 1
ATOM 1037 C C . GLU A 1 136 ? -5.697 -0.213 2.668 1.00 97.50 136 GLU A C 1
ATOM 1039 O O . GLU A 1 136 ? -6.864 -0.099 2.307 1.00 97.50 136 GLU A O 1
ATOM 1044 N N . ILE A 1 137 ? -5.259 -1.279 3.349 1.00 95.50 137 ILE A N 1
ATOM 1045 C CA . ILE A 1 137 ? -6.136 -2.385 3.751 1.00 95.50 137 ILE A CA 1
ATOM 1046 C C . ILE A 1 137 ? -7.215 -1.884 4.708 1.00 95.50 137 ILE A C 1
ATOM 1048 O O . ILE A 1 137 ? -8.379 -2.186 4.488 1.00 95.50 137 ILE A O 1
ATOM 1052 N N . LEU A 1 138 ? -6.854 -1.114 5.738 1.00 96.81 138 LEU A N 1
ATOM 1053 C CA . LEU A 1 138 ? -7.829 -0.625 6.715 1.00 96.81 138 LEU A CA 1
ATOM 1054 C C . LEU A 1 138 ? -8.877 0.303 6.095 1.00 96.81 138 LEU A C 1
ATOM 1056 O O . LEU A 1 138 ? -10.048 0.210 6.441 1.00 96.81 138 LEU A O 1
ATOM 1060 N N . SER A 1 139 ? -8.463 1.186 5.187 1.00 95.44 139 SER A N 1
ATOM 1061 C CA . SER A 1 139 ? -9.307 2.283 4.695 1.00 95.44 139 SER A CA 1
ATOM 1062 C C . SER A 1 139 ? -9.931 2.055 3.320 1.00 95.44 139 SER A C 1
ATOM 1064 O O . SER A 1 139 ? -10.864 2.761 2.933 1.00 95.44 139 SER A O 1
ATOM 1066 N N . GLY A 1 140 ? -9.401 1.113 2.534 1.00 94.94 140 GLY A N 1
ATOM 1067 C CA . GLY A 1 140 ? -9.773 0.934 1.129 1.00 94.94 140 GLY A CA 1
ATOM 1068 C C . GLY A 1 140 ? -9.412 2.135 0.241 1.00 94.94 140 GLY A C 1
ATOM 1069 O O . GLY A 1 140 ? -9.898 2.241 -0.891 1.00 94.94 140 GLY A O 1
ATOM 1070 N N . LEU A 1 141 ? -8.593 3.067 0.742 1.00 95.25 141 LEU A N 1
ATOM 1071 C CA . LEU A 1 141 ? -8.181 4.279 0.040 1.00 95.25 141 LEU A CA 1
ATOM 1072 C C . LEU A 1 141 ? -6.896 4.056 -0.761 1.00 95.25 141 LEU A C 1
ATOM 1074 O O . LEU A 1 141 ? -6.047 3.241 -0.415 1.00 95.25 141 LEU A O 1
ATOM 1078 N N . ALA A 1 142 ? -6.740 4.832 -1.835 1.00 94.38 142 ALA A N 1
ATOM 1079 C CA . ALA A 1 142 ? -5.495 4.880 -2.591 1.00 94.38 142 ALA A CA 1
ATOM 1080 C C . ALA A 1 142 ? -4.370 5.521 -1.748 1.00 94.38 142 ALA A C 1
ATOM 1082 O O . ALA A 1 142 ? -4.641 6.441 -0.976 1.00 94.38 142 ALA A O 1
ATOM 1083 N N . PRO A 1 143 ? -3.102 5.120 -1.946 1.00 95.00 143 PRO A N 1
ATOM 1084 C CA . PRO A 1 143 ? -1.964 5.600 -1.154 1.00 95.00 143 PRO A CA 1
ATOM 1085 C C . PRO A 1 143 ? -1.658 7.089 -1.392 1.00 95.00 143 PRO A C 1
ATOM 1087 O O . PRO A 1 143 ? -1.005 7.729 -0.571 1.00 95.00 143 PRO A O 1
ATOM 1090 N N . ALA A 1 144 ? -2.112 7.636 -2.523 1.00 94.81 144 ALA A N 1
ATOM 1091 C CA . ALA A 1 144 ? -2.059 9.052 -2.843 1.00 94.81 144 ALA A CA 1
ATOM 1092 C C . ALA A 1 144 ? -3.326 9.480 -3.592 1.00 94.81 144 ALA A C 1
ATOM 1094 O O . ALA A 1 144 ? -3.810 8.755 -4.469 1.00 94.81 144 ALA A O 1
ATOM 1095 N N . ASN A 1 145 ? -3.842 10.663 -3.270 1.00 92.19 145 ASN A N 1
ATOM 1096 C CA . ASN A 1 145 ? -4.975 11.283 -3.940 1.00 92.19 145 ASN A CA 1
ATOM 1097 C C . ASN A 1 145 ? -4.813 12.809 -3.946 1.00 92.19 145 ASN A C 1
ATOM 1099 O O . ASN A 1 145 ? -4.986 13.456 -2.923 1.00 92.19 145 ASN A O 1
ATOM 1103 N N . GLU A 1 146 ? -4.540 13.382 -5.119 1.00 90.12 146 GLU A N 1
ATOM 1104 C CA . GLU A 1 146 ? -4.311 14.827 -5.297 1.00 90.12 146 GLU A CA 1
ATOM 1105 C C . GLU A 1 146 ? -5.542 15.696 -4.982 1.00 90.12 146 GLU A C 1
ATOM 1107 O O . GLU A 1 146 ? -5.418 16.906 -4.835 1.00 90.12 146 GLU A O 1
ATOM 1112 N N . ASN A 1 147 ? -6.732 15.096 -4.883 1.00 92.19 147 ASN A N 1
ATOM 1113 C CA . ASN A 1 147 ? -7.983 15.804 -4.597 1.00 92.19 147 ASN A CA 1
ATOM 1114 C C . ASN A 1 147 ? -8.418 15.686 -3.127 1.00 92.19 147 ASN A C 1
ATOM 1116 O O . ASN A 1 147 ? -9.564 16.006 -2.808 1.00 92.19 147 ASN A O 1
ATOM 1120 N N . LYS A 1 148 ? -7.560 15.158 -2.249 1.00 87.44 148 LYS A N 1
ATOM 1121 C CA . LYS A 1 148 ? -7.817 15.034 -0.811 1.00 87.44 148 LYS A CA 1
ATOM 1122 C C . LYS A 1 148 ? -6.699 15.694 -0.016 1.00 87.44 148 LYS A C 1
ATOM 1124 O O . LYS A 1 148 ? -5.562 15.727 -0.470 1.00 87.44 148 LYS A O 1
ATOM 1129 N N . GLU A 1 149 ? -7.045 16.165 1.175 1.00 87.56 149 GLU A N 1
ATOM 1130 C CA . GLU A 1 149 ? -6.088 16.569 2.200 1.00 87.56 149 GLU A CA 1
ATOM 1131 C C . GLU A 1 149 ? -6.245 15.611 3.397 1.00 87.56 149 GLU A C 1
ATOM 1133 O O . GLU A 1 149 ? -7.382 15.416 3.836 1.00 87.56 149 GLU A O 1
ATOM 1138 N N . PRO A 1 150 ? -5.162 14.964 3.865 1.00 91.31 150 PRO A N 1
ATOM 1139 C CA . PRO A 1 150 ? -3.833 14.958 3.251 1.00 91.31 150 PRO A CA 1
ATOM 1140 C C . PRO A 1 150 ? -3.801 14.199 1.910 1.00 91.31 150 PRO A C 1
ATOM 1142 O O . PRO A 1 150 ? -4.564 13.257 1.673 1.00 91.31 150 PRO A O 1
ATOM 1145 N N . GLN A 1 151 ? -2.883 14.595 1.021 1.00 93.75 151 GLN A N 1
ATOM 1146 C CA . GLN A 1 151 ? -2.732 13.959 -0.296 1.00 93.75 151 GLN A CA 1
ATOM 1147 C C . GLN A 1 151 ? -2.140 12.553 -0.204 1.00 93.75 151 GLN A C 1
ATOM 1149 O O . GLN A 1 151 ? -2.418 11.712 -1.061 1.00 93.75 151 GLN A O 1
ATOM 1154 N N . LEU A 1 152 ? -1.295 12.293 0.796 1.00 96.00 152 LEU A N 1
ATOM 1155 C CA . LEU A 1 152 ? -0.673 10.995 1.024 1.00 96.00 152 LEU A CA 1
ATOM 1156 C C . LEU A 1 152 ? -1.382 10.275 2.166 1.00 96.00 152 LEU A C 1
ATOM 1158 O O . LEU A 1 152 ? -1.461 10.781 3.280 1.00 96.00 152 LEU A O 1
ATOM 1162 N N . LEU A 1 153 ? -1.818 9.039 1.920 1.00 96.31 153 LEU A N 1
ATOM 1163 C CA . LEU A 1 153 ? -2.555 8.248 2.908 1.00 96.31 153 LEU A CA 1
ATOM 1164 C C . LEU A 1 153 ? -1.775 8.069 4.214 1.00 96.31 153 LEU A C 1
ATOM 1166 O O . LEU A 1 153 ? -2.342 8.085 5.293 1.00 96.31 153 LEU A O 1
ATOM 1170 N N . MET A 1 154 ? -0.457 7.923 4.123 1.00 94.88 154 MET A N 1
ATOM 1171 C CA . MET A 1 154 ? 0.424 7.790 5.284 1.00 94.88 154 MET A CA 1
ATOM 1172 C C . MET A 1 154 ? 0.414 9.000 6.228 1.00 94.88 154 MET A C 1
ATOM 1174 O O . MET A 1 154 ? 0.797 8.844 7.386 1.00 94.88 154 MET A O 1
ATOM 1178 N N . GLU A 1 155 ? 0.022 10.186 5.762 1.00 94.56 155 GLU A N 1
ATOM 1179 C CA . GLU A 1 155 ? -0.036 11.406 6.577 1.00 94.56 155 GLU A CA 1
ATOM 1180 C C . GLU A 1 155 ? -1.300 11.466 7.439 1.00 94.56 155 GLU A C 1
ATOM 1182 O O . GLU A 1 155 ? -1.261 12.094 8.487 1.00 94.56 155 GLU A O 1
ATOM 1187 N N . ILE A 1 156 ? -2.354 10.715 7.099 1.00 92.31 156 ILE A N 1
ATOM 1188 C CA . ILE A 1 156 ? -3.619 10.709 7.855 1.00 92.31 156 ILE A CA 1
ATOM 1189 C C . ILE A 1 156 ? -3.463 10.245 9.308 1.00 92.31 156 ILE A C 1
ATOM 1191 O O . ILE A 1 156 ? -4.302 10.527 10.151 1.00 92.31 156 ILE A O 1
ATOM 1195 N N . ARG A 1 157 ? -2.368 9.539 9.617 1.00 92.31 157 ARG A N 1
ATOM 1196 C CA . ARG A 1 157 ? -2.047 9.135 10.989 1.00 92.31 157 ARG A CA 1
ATOM 1197 C C . ARG A 1 157 ? -1.863 10.334 11.917 1.00 92.31 157 ARG A C 1
ATOM 1199 O O . ARG A 1 157 ? -2.081 10.190 13.104 1.00 92.31 157 ARG A O 1
ATOM 1206 N N . TYR A 1 158 ? -1.419 11.479 11.390 1.00 92.31 158 TYR A N 1
ATOM 1207 C CA . TYR A 1 158 ? -1.264 12.6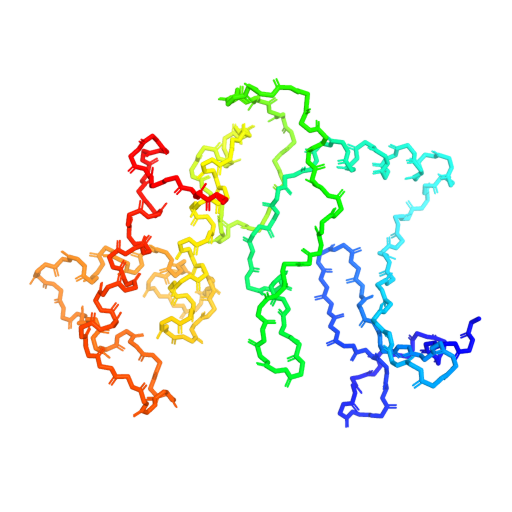83 12.200 1.00 92.31 158 TYR A CA 1
ATOM 1208 C C . TYR A 1 158 ? -2.624 13.188 12.672 1.00 92.31 158 TYR A C 1
ATOM 1210 O O . TYR A 1 158 ? -2.728 13.541 13.833 1.00 92.31 158 TYR A O 1
ATOM 1218 N N . ASP A 1 159 ? -3.645 13.115 11.817 1.00 92.50 159 ASP A N 1
ATOM 1219 C CA . ASP A 1 159 ? -5.012 13.518 12.154 1.00 92.50 159 ASP A CA 1
ATOM 1220 C C . ASP A 1 159 ? -5.686 12.493 13.087 1.00 92.50 159 ASP A C 1
ATOM 1222 O O . ASP A 1 159 ? -6.420 12.867 13.987 1.00 92.50 159 ASP A O 1
ATOM 1226 N N . ILE A 1 160 ? -5.423 11.191 12.899 1.00 92.06 160 ILE A N 1
ATOM 1227 C CA . ILE A 1 160 ? -5.977 10.124 13.760 1.00 92.06 160 ILE A CA 1
ATOM 1228 C C . ILE A 1 160 ? -5.328 10.116 15.154 1.00 92.06 160 ILE A C 1
ATOM 1230 O O . ILE A 1 160 ? -5.985 9.785 16.140 1.00 92.06 160 ILE A O 1
ATOM 1234 N N . ASP A 1 161 ? -4.025 10.404 15.238 1.00 91.31 161 ASP A N 1
ATOM 1235 C CA . ASP A 1 161 ? -3.268 10.381 16.495 1.00 91.31 161 ASP A CA 1
ATOM 1236 C C . ASP A 1 161 ? -3.378 11.713 17.276 1.00 91.31 161 ASP A C 1
ATOM 1238 O O . ASP A 1 161 ? -2.874 11.788 18.401 1.00 91.31 161 ASP A O 1
ATOM 1242 N N . ASP A 1 162 ? -3.986 12.756 16.699 1.00 90.75 162 ASP A N 1
ATOM 1243 C CA . ASP A 1 162 ? -4.201 14.054 17.348 1.00 90.75 162 ASP A CA 1
ATOM 1244 C C . ASP A 1 162 ? -5.522 14.057 18.134 1.00 90.75 162 ASP A C 1
ATOM 1246 O O . ASP A 1 162 ? -6.599 13.844 17.584 1.00 90.75 162 ASP A O 1
ATOM 1250 N N . GLU A 1 163 ? -5.443 14.303 19.445 1.00 82.62 163 GLU A N 1
ATOM 1251 C CA . GLU A 1 163 ? -6.615 14.345 20.330 1.00 82.62 163 GLU A CA 1
ATOM 1252 C C . GLU A 1 163 ? -7.516 15.566 20.069 1.00 82.62 163 GLU A C 1
ATOM 1254 O O . GLU A 1 163 ? -8.679 15.557 20.479 1.00 82.62 163 GLU A O 1
ATOM 1259 N N . ASP A 1 164 ? -6.989 16.609 19.417 1.00 87.62 164 ASP A N 1
ATOM 1260 C CA . ASP A 1 164 ? -7.736 17.823 19.075 1.00 87.62 164 ASP A CA 1
ATOM 1261 C C . ASP A 1 164 ? -8.505 17.697 17.737 1.00 87.62 164 ASP A C 1
ATOM 1263 O O . ASP A 1 164 ? -9.336 18.557 17.427 1.00 87.62 164 ASP A O 1
ATOM 1267 N N . GLU A 1 165 ? -8.266 16.638 16.954 1.00 83.19 165 GLU A N 1
ATOM 1268 C CA . GLU A 1 165 ? -8.939 16.368 15.676 1.00 83.19 165 GLU A CA 1
ATOM 1269 C C . GLU A 1 165 ? -10.184 15.472 15.844 1.00 83.19 165 GLU A C 1
ATOM 1271 O O . GLU A 1 165 ? -10.281 14.632 16.738 1.00 83.19 165 GLU A O 1
ATOM 1276 N N . GLU A 1 166 ? -11.175 15.628 14.955 1.00 85.00 166 GLU A N 1
ATOM 1277 C CA . GLU A 1 166 ? -12.424 14.838 15.005 1.00 85.00 166 GLU A CA 1
ATOM 1278 C C . GLU A 1 166 ? -12.314 13.468 14.304 1.00 85.00 166 GLU A C 1
ATOM 1280 O O . GLU A 1 166 ? -13.268 12.686 14.322 1.00 85.00 166 GLU A O 1
ATOM 1285 N N . LEU A 1 167 ? -11.184 13.158 13.657 1.00 90.12 167 LEU A N 1
ATOM 1286 C CA . LEU A 1 167 ? -11.049 11.950 12.847 1.00 90.12 167 LEU A CA 1
ATOM 1287 C C . LEU A 1 167 ? -10.750 10.720 13.709 1.00 90.12 167 LEU A C 1
ATOM 1289 O O . LEU A 1 167 ? -9.619 10.481 14.123 1.00 90.12 167 LEU A O 1
ATOM 1293 N N . THR A 1 168 ? -11.754 9.868 13.901 1.00 92.19 168 THR A N 1
ATOM 1294 C CA . THR A 1 168 ? -11.556 8.615 14.633 1.00 92.19 168 THR A CA 1
ATOM 1295 C C . THR A 1 168 ? -11.011 7.499 13.742 1.00 92.19 168 THR A C 1
ATOM 1297 O O . THR A 1 168 ? -11.172 7.482 12.516 1.00 92.19 168 THR A O 1
ATOM 1300 N N . LEU A 1 169 ? -10.430 6.477 14.376 1.00 92.69 169 LEU A N 1
ATOM 1301 C CA . LEU A 1 169 ? -10.029 5.264 13.670 1.00 92.69 169 LEU A CA 1
ATOM 1302 C C . LEU A 1 169 ? -11.232 4.554 13.020 1.00 92.69 169 LEU A C 1
ATOM 1304 O O . LEU A 1 169 ? -11.094 4.004 11.933 1.00 92.69 169 LEU A O 1
ATOM 1308 N N . GLU A 1 170 ? -12.420 4.607 13.630 1.00 93.12 170 GLU A N 1
ATOM 1309 C CA . GLU A 1 170 ? -13.653 4.041 13.060 1.00 93.12 170 GLU A CA 1
ATOM 1310 C C . GLU A 1 170 ? -14.091 4.772 11.785 1.00 93.12 170 GLU A C 1
ATOM 1312 O O . GLU A 1 170 ? -14.588 4.146 10.842 1.00 93.12 170 GLU A O 1
ATOM 1317 N N . ASP A 1 171 ? -13.892 6.090 11.727 1.00 93.12 171 ASP A N 1
ATOM 1318 C CA . ASP A 1 171 ? -14.161 6.908 10.542 1.00 93.12 171 ASP A CA 1
ATOM 1319 C C . ASP A 1 171 ? -13.226 6.573 9.385 1.00 93.12 171 ASP A C 1
ATOM 1321 O O . ASP A 1 171 ? -13.657 6.566 8.228 1.00 93.12 171 ASP A O 1
ATOM 1325 N N . PHE A 1 172 ? -11.985 6.219 9.712 1.00 94.19 172 PHE A N 1
ATOM 1326 C CA . PHE A 1 172 ? -10.958 5.843 8.753 1.00 94.19 172 PHE A CA 1
ATOM 1327 C C . PHE A 1 172 ? -11.180 4.468 8.096 1.00 94.19 172 PHE A C 1
ATOM 1329 O O . PHE A 1 172 ? -10.764 4.276 6.950 1.00 94.19 172 PHE A O 1
ATOM 1336 N N . VAL A 1 173 ? -11.831 3.514 8.777 1.00 95.88 173 VAL A N 1
ATOM 1337 C CA . VAL A 1 173 ? -12.052 2.153 8.244 1.00 95.88 173 VAL A CA 1
ATOM 1338 C C . VAL A 1 173 ? -12.960 2.159 7.008 1.00 95.88 173 VAL A C 1
ATOM 1340 O O . VAL A 1 173 ? -13.963 2.878 6.954 1.00 95.88 173 VAL A O 1
ATOM 1343 N N . ASP A 1 174 ? -12.644 1.309 6.022 1.00 95.88 174 ASP A N 1
ATOM 1344 C CA . ASP A 1 174 ? -13.446 1.138 4.808 1.00 95.88 174 ASP A CA 1
ATOM 1345 C C . ASP A 1 174 ? -14.888 0.756 5.163 1.00 95.88 174 ASP A C 1
ATOM 1347 O O . ASP A 1 174 ? -15.180 -0.337 5.651 1.00 95.88 174 ASP A O 1
ATOM 1351 N N . LYS A 1 175 ? -15.826 1.645 4.831 1.00 94.38 175 LYS A N 1
ATOM 1352 C CA . LYS A 1 175 ? -17.259 1.458 5.087 1.00 94.38 175 LYS A CA 1
ATOM 1353 C C . LYS A 1 175 ? -17.880 0.304 4.286 1.00 94.38 175 LYS A C 1
ATOM 1355 O O . LYS A 1 175 ? -19.043 -0.026 4.504 1.00 94.38 175 LYS A O 1
ATOM 1360 N N . LYS A 1 176 ? -17.145 -0.302 3.346 1.00 94.00 176 LYS A N 1
ATOM 1361 C CA . LYS A 1 176 ? -17.551 -1.529 2.639 1.00 94.00 176 LYS A CA 1
ATOM 1362 C C . LYS A 1 176 ? -17.268 -2.800 3.437 1.00 94.00 176 LYS A C 1
ATOM 1364 O O . LYS A 1 176 ? -17.833 -3.837 3.096 1.00 94.00 176 LYS A O 1
ATOM 1369 N N . MET A 1 177 ? -16.398 -2.745 4.447 1.00 90.00 177 MET A N 1
ATOM 1370 C CA . MET A 1 177 ? -16.139 -3.876 5.334 1.00 90.00 177 MET A CA 1
ATOM 1371 C C . MET A 1 177 ? -17.238 -3.970 6.388 1.00 90.00 177 MET A C 1
ATOM 1373 O O . MET A 1 177 ? -17.620 -2.971 6.997 1.00 90.00 177 MET A O 1
ATOM 1377 N N . SER A 1 178 ? -17.743 -5.181 6.608 1.00 88.31 178 SER A N 1
ATOM 1378 C CA . SER A 1 178 ? -18.840 -5.440 7.550 1.00 88.31 178 SER A CA 1
ATOM 1379 C C . SER A 1 178 ? -18.463 -6.391 8.687 1.00 88.31 178 SER A C 1
ATOM 1381 O O . SER A 1 178 ? -19.231 -6.544 9.630 1.00 88.31 178 SER A O 1
ATOM 1383 N N . ASP A 1 179 ? -17.314 -7.053 8.586 1.00 90.88 179 ASP A N 1
ATOM 1384 C CA . ASP A 1 179 ? -16.849 -8.143 9.442 1.00 90.88 179 ASP A CA 1
ATOM 1385 C C . ASP A 1 179 ? -15.534 -7.787 10.151 1.00 90.88 179 ASP A C 1
ATOM 1387 O O . ASP A 1 179 ? -14.524 -8.471 10.008 1.00 90.88 179 ASP A O 1
ATOM 1391 N N . TRP A 1 180 ? -15.543 -6.703 10.927 1.00 93.62 180 TRP A N 1
ATOM 1392 C CA . TRP A 1 180 ? -14.384 -6.253 11.699 1.00 93.62 180 TRP A CA 1
ATOM 1393 C C . TRP A 1 180 ? -14.759 -5.885 13.136 1.00 93.62 180 TRP A C 1
ATOM 1395 O O . TRP A 1 180 ? -15.899 -5.525 13.431 1.00 93.62 180 TRP A O 1
ATOM 1405 N N . GLU A 1 181 ? -13.772 -5.958 14.026 1.00 95.19 181 GLU A N 1
ATOM 1406 C CA . GLU A 1 181 ? -13.867 -5.481 15.407 1.00 95.19 181 GLU A CA 1
ATOM 1407 C C . GLU A 1 181 ? -12.847 -4.364 15.651 1.00 95.19 181 GLU A C 1
ATOM 1409 O O . GLU A 1 181 ? -11.721 -4.426 15.148 1.00 95.19 181 GLU A O 1
ATOM 1414 N N . LEU A 1 182 ? -13.212 -3.357 16.454 1.00 94.12 182 LEU A N 1
ATOM 1415 C CA . LEU A 1 182 ? -12.346 -2.203 16.727 1.00 94.12 182 LEU A CA 1
ATOM 1416 C C . LEU A 1 182 ? -10.966 -2.620 17.255 1.00 94.12 182 LEU A C 1
ATOM 1418 O O . LEU A 1 182 ? -9.954 -2.105 16.799 1.00 94.12 182 LEU A O 1
ATOM 1422 N N . SER A 1 183 ? -10.905 -3.636 18.116 1.00 96.25 183 SER A N 1
ATOM 1423 C CA . SER A 1 183 ? -9.647 -4.169 18.657 1.00 96.25 183 SER A CA 1
ATOM 1424 C C . SER A 1 183 ? -8.696 -4.713 17.576 1.00 96.25 183 SER A C 1
ATOM 1426 O O . SER A 1 183 ? -7.471 -4.589 17.686 1.00 96.25 183 SER A O 1
ATOM 1428 N N . GLN A 1 184 ? -9.237 -5.312 16.510 1.00 94.75 184 GLN A N 1
ATOM 1429 C CA . GLN A 1 184 ? -8.456 -5.806 15.374 1.00 94.75 184 GLN A CA 1
ATOM 1430 C C . GLN A 1 184 ? -7.928 -4.637 14.543 1.00 94.75 184 GLN A C 1
ATOM 1432 O O . GLN A 1 184 ? -6.753 -4.627 14.171 1.00 94.75 184 GLN A O 1
ATOM 1437 N N . VAL A 1 185 ? -8.779 -3.639 14.301 1.00 96.44 185 VAL A N 1
ATOM 1438 C CA . VAL A 1 185 ? -8.418 -2.413 13.583 1.00 96.44 185 VAL A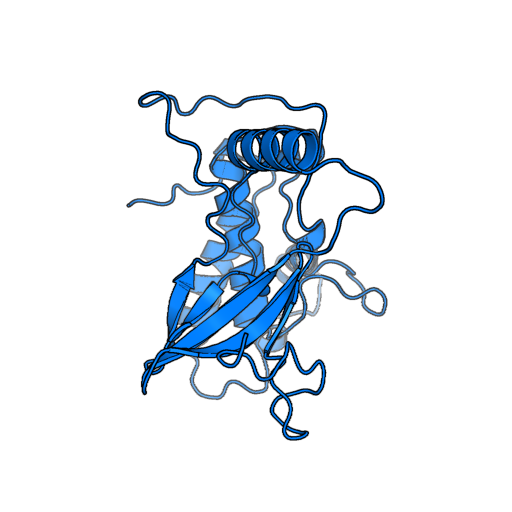 CA 1
ATOM 1439 C C . VAL A 1 185 ? -7.325 -1.657 14.334 1.00 96.44 185 VAL A C 1
ATOM 1441 O O . VAL A 1 185 ? -6.297 -1.351 13.739 1.00 96.44 185 VAL A O 1
ATOM 1444 N N . GLU A 1 186 ? -7.478 -1.445 15.642 1.00 96.44 186 GLU A N 1
ATOM 1445 C CA . GLU A 1 186 ? -6.468 -0.830 16.512 1.00 96.44 186 GLU A CA 1
ATOM 1446 C C . GLU A 1 186 ? -5.141 -1.588 16.455 1.00 96.44 186 GLU A C 1
ATOM 1448 O O . GLU A 1 186 ? -4.078 -0.980 16.347 1.00 96.44 186 GLU A O 1
ATOM 1453 N N . THR A 1 187 ? -5.186 -2.923 16.463 1.00 97.38 187 THR A N 1
ATOM 1454 C CA . THR A 1 187 ? -3.982 -3.760 16.376 1.00 97.38 187 THR A CA 1
ATOM 1455 C C . THR A 1 187 ? -3.253 -3.555 15.046 1.00 97.38 187 THR A C 1
ATOM 1457 O O . THR A 1 187 ? -2.032 -3.367 15.024 1.00 97.38 187 THR A O 1
ATOM 1460 N N . ILE A 1 188 ? -3.984 -3.576 13.928 1.00 96.44 188 ILE A N 1
ATOM 1461 C CA . ILE A 1 188 ? -3.413 -3.378 12.588 1.00 96.44 188 ILE A CA 1
ATOM 1462 C C . ILE A 1 188 ? -2.909 -1.940 12.432 1.00 96.44 188 ILE A C 1
ATOM 1464 O O . ILE A 1 188 ? -1.809 -1.738 11.915 1.00 96.44 188 ILE A O 1
ATOM 1468 N N . TYR A 1 189 ? -3.659 -0.954 12.922 1.00 97.75 189 TYR A N 1
ATOM 1469 C CA . TYR A 1 189 ? -3.281 0.455 12.888 1.00 97.75 189 TYR A CA 1
ATOM 1470 C C . TYR A 1 189 ? -2.016 0.717 13.711 1.00 97.75 189 TYR A C 1
ATOM 1472 O O . TYR A 1 189 ? -1.059 1.295 13.200 1.00 97.75 189 TYR A O 1
ATOM 1480 N N . CYS A 1 190 ? -1.935 0.190 14.936 1.00 96.88 190 CYS A N 1
ATOM 1481 C CA . CYS A 1 190 ? -0.728 0.255 15.761 1.00 96.88 190 CYS A CA 1
ATOM 1482 C C . CYS A 1 190 ? 0.482 -0.346 15.036 1.00 96.88 190 CYS A C 1
ATOM 1484 O O . CYS A 1 190 ? 1.585 0.205 15.077 1.00 96.88 190 CYS A O 1
ATOM 1486 N N . LEU A 1 191 ? 0.306 -1.483 14.356 1.00 97.00 191 LEU A N 1
ATOM 1487 C CA . LEU A 1 191 ? 1.373 -2.086 13.561 1.00 97.00 191 LEU A CA 1
ATOM 1488 C C . LEU A 1 191 ? 1.776 -1.185 12.383 1.00 97.00 191 LEU A C 1
ATOM 1490 O O . LEU A 1 191 ? 2.972 -0.986 12.158 1.00 97.00 191 LEU A O 1
ATOM 1494 N N . ALA A 1 192 ? 0.805 -0.614 11.667 1.00 97.50 192 ALA A N 1
ATOM 1495 C CA . ALA A 1 192 ? 1.039 0.313 10.565 1.00 97.50 192 ALA A CA 1
ATOM 1496 C C . ALA A 1 192 ? 1.798 1.567 11.028 1.00 97.50 192 ALA A C 1
ATOM 1498 O O . ALA A 1 192 ? 2.832 1.899 10.447 1.00 97.50 192 ALA A O 1
ATOM 1499 N N . SER A 1 193 ? 1.365 2.201 12.121 1.00 96.75 193 SER A N 1
ATOM 1500 C CA . SER A 1 193 ? 2.017 3.377 12.712 1.00 96.75 193 SER A CA 1
ATOM 1501 C C . SER A 1 193 ? 3.463 3.072 13.134 1.00 96.75 193 SER A C 1
ATOM 1503 O O . SER A 1 193 ? 4.400 3.790 12.771 1.00 96.75 193 SER A O 1
ATOM 1505 N N . ASN A 1 194 ? 3.703 1.916 13.767 1.00 96.88 194 ASN A N 1
ATOM 1506 C CA . ASN A 1 194 ? 5.056 1.460 14.103 1.00 96.88 194 ASN A CA 1
ATOM 1507 C C . ASN A 1 194 ? 5.945 1.248 12.861 1.00 96.88 194 ASN A C 1
ATOM 1509 O O . ASN A 1 194 ? 7.140 1.568 12.880 1.00 96.88 194 ASN A O 1
ATOM 1513 N N . CYS A 1 195 ? 5.387 0.714 11.773 1.00 97.38 195 CYS A N 1
ATOM 1514 C CA . CYS A 1 195 ? 6.072 0.581 10.486 1.00 97.38 195 CYS A CA 1
ATOM 1515 C C . CYS A 1 195 ? 6.397 1.944 9.854 1.00 97.38 195 CYS A C 1
ATOM 1517 O O . CYS A 1 195 ? 7.478 2.108 9.284 1.00 97.38 195 CYS A O 1
ATOM 1519 N N . LEU A 1 196 ? 5.506 2.926 9.999 1.00 97.38 196 LEU A N 1
ATOM 1520 C CA . LEU A 1 196 ? 5.612 4.271 9.423 1.00 97.38 196 LEU A CA 1
ATOM 1521 C C . LEU A 1 196 ? 6.446 5.249 10.257 1.00 97.38 196 LEU A C 1
ATOM 1523 O O . LEU A 1 196 ? 6.560 6.422 9.909 1.00 97.38 196 LEU A O 1
ATOM 1527 N N . HIS A 1 197 ? 7.097 4.793 11.327 1.00 96.38 197 HIS A N 1
ATOM 1528 C CA . HIS A 1 197 ? 7.942 5.671 12.126 1.00 96.38 197 HIS A CA 1
ATOM 1529 C C . HIS A 1 197 ? 9.084 6.277 11.278 1.00 96.38 197 HIS A C 1
ATOM 1531 O O . HIS A 1 197 ? 9.889 5.561 10.671 1.00 96.38 197 HIS A O 1
ATOM 1537 N N . ASP A 1 198 ? 9.229 7.609 11.307 1.00 92.69 198 ASP A N 1
ATOM 1538 C CA . ASP A 1 198 ? 10.261 8.343 10.548 1.00 92.69 198 ASP A CA 1
ATOM 1539 C C . ASP A 1 198 ? 11.687 7.836 10.801 1.00 92.69 198 ASP A C 1
ATOM 1541 O O . ASP A 1 198 ? 12.529 7.767 9.900 1.00 92.69 198 ASP A O 1
ATOM 1545 N N . ARG A 1 199 ? 11.975 7.429 12.042 1.00 94.50 199 ARG A N 1
ATOM 1546 C CA . ARG A 1 199 ? 13.256 6.835 12.416 1.00 94.50 199 ARG A CA 1
ATOM 1547 C C . ARG A 1 199 ? 13.254 5.357 12.033 1.00 94.50 199 ARG A C 1
ATOM 1549 O O . ARG A 1 199 ? 12.780 4.522 12.795 1.00 94.50 199 ARG A O 1
ATOM 1556 N N . LYS A 1 200 ? 13.906 5.011 10.920 1.00 93.44 200 LYS A N 1
ATOM 1557 C CA . LYS A 1 200 ? 14.034 3.626 10.412 1.00 93.44 200 LYS A CA 1
ATOM 1558 C C . LYS A 1 200 ? 14.421 2.565 11.457 1.00 93.44 200 LYS A C 1
ATOM 1560 O O . LYS A 1 200 ? 13.952 1.434 11.393 1.00 93.44 200 LYS A O 1
ATOM 1565 N N . ASN A 1 201 ? 15.239 2.925 12.449 1.00 92.69 201 ASN A N 1
ATOM 1566 C CA . ASN A 1 201 ? 15.688 2.009 13.506 1.00 92.69 201 ASN A CA 1
ATOM 1567 C C . ASN A 1 201 ? 14.633 1.754 14.597 1.00 92.69 201 ASN A C 1
ATOM 1569 O O . ASN A 1 201 ? 14.798 0.822 15.376 1.00 92.69 201 ASN A O 1
ATOM 1573 N N . ARG A 1 202 ? 13.578 2.573 14.668 1.00 95.62 202 ARG A N 1
ATOM 1574 C CA . ARG A 1 202 ? 12.432 2.394 15.573 1.00 95.62 202 ARG A CA 1
ATOM 1575 C C . ARG A 1 202 ? 11.346 1.505 14.969 1.00 95.62 202 ARG A C 1
ATOM 1577 O O . ARG A 1 202 ? 10.549 0.955 15.714 1.00 95.62 202 ARG A O 1
ATOM 1584 N N . ARG A 1 203 ? 11.352 1.331 13.644 1.00 96.06 203 ARG A N 1
ATOM 1585 C CA . ARG A 1 203 ? 10.433 0.428 12.943 1.00 96.06 203 ARG A CA 1
ATOM 1586 C C . ARG A 1 203 ? 10.673 -1.023 13.376 1.00 96.06 203 ARG A C 1
ATOM 1588 O O . ARG A 1 203 ? 11.838 -1.380 13.623 1.00 96.06 203 ARG A O 1
ATOM 1595 N N . PRO A 1 204 ? 9.642 -1.883 13.391 1.00 94.25 204 PRO A N 1
ATOM 1596 C CA . PRO A 1 204 ? 9.792 -3.302 13.695 1.00 94.25 204 PRO A CA 1
ATOM 1597 C C . PRO A 1 204 ? 10.700 -4.020 12.682 1.00 94.25 204 PRO A C 1
ATOM 1599 O O . PRO A 1 204 ? 11.174 -3.458 11.687 1.00 94.25 204 PRO A O 1
ATOM 1602 N N . VAL A 1 205 ? 11.028 -5.276 12.975 1.00 86.31 205 VAL A N 1
ATOM 1603 C CA . VAL A 1 205 ? 11.719 -6.168 12.037 1.00 86.31 205 VAL A CA 1
ATOM 1604 C C . VAL A 1 205 ? 10.709 -7.140 11.450 1.00 86.31 205 VAL A C 1
ATOM 1606 O O . VAL A 1 205 ? 9.911 -7.713 12.188 1.00 86.31 205 VAL A O 1
ATOM 1609 N N . ILE A 1 206 ? 10.767 -7.354 10.139 1.00 80.00 206 ILE A N 1
ATOM 1610 C CA . ILE A 1 206 ? 10.073 -8.480 9.515 1.00 80.00 206 ILE A CA 1
ATOM 1611 C C . ILE A 1 206 ? 10.868 -9.728 9.900 1.00 80.00 206 ILE A C 1
ATOM 1613 O O . ILE A 1 206 ? 12.031 -9.866 9.515 1.00 80.00 206 ILE A O 1
ATOM 1617 N N . LYS A 1 207 ? 10.277 -10.592 10.729 1.00 71.31 207 LYS A N 1
ATOM 1618 C CA . LYS A 1 207 ? 10.840 -11.912 11.024 1.00 71.31 207 LYS A CA 1
ATOM 1619 C C . LYS A 1 207 ? 10.381 -12.869 9.925 1.00 71.31 207 LYS A C 1
ATOM 1621 O O . LYS A 1 207 ? 9.188 -12.918 9.639 1.00 71.31 207 LYS A O 1
ATOM 1626 N N . GLN A 1 208 ? 11.340 -13.548 9.300 1.00 44.22 208 GLN A N 1
ATOM 1627 C CA . GLN A 1 208 ? 11.080 -14.695 8.428 1.00 44.22 208 GLN A CA 1
ATOM 1628 C C . GLN A 1 208 ? 10.738 -15.924 9.263 1.00 44.22 208 GLN A C 1
ATOM 1630 O O . GLN A 1 208 ? 11.301 -16.035 10.379 1.00 44.22 208 GLN A O 1
#

Radius of gyration: 19.65 Å; chains: 1; bounding box: 45×43×50 Å

Secondary structure (DSSP, 8-state):
-TTTTTT--SBGGGTS-EEEEETTEEEEEEEETTEEEEEEEEPP-TT--HHHHHHHHHHHHHH-----SGGGEEE-TT--EEE---TT-----TT----EE-S---S-GGG--TTGGGTEE-HHHHHHHHHHHHHHHHH---SB-TTSSSSBGGGHHHHHS-TTS---HHHHS-TT--S--HHHHHHHHHHHHHHT-SSTTTSPP---

pLDDT: mean 81.75, std 15.08, range [38.06, 97.88]

Foldseek 3Di:
DPFQVVVFPDDVVRVHFWPAADPFFTWGWGDDDNDTDIDGDGDDPPPDDPVRVVVVLVVCLQLPAQQDAPVQFDADPVRDTDGHPNSHDHPPPPDDQDKDFDPDQDYDVLQAAPVSVVRIGGVLRNLSSVLLVLLCQFQVDDQADPVDVVRGSLCCVVQQVDPVHPDHLVNRGHPPDDDDDPVVSVVSNVLSVLSNPNPSVSRDDDDD

Organism: NCBI:txid451742

Sequence (208 aa):
MRITGNFDDRSISNGGRRLGVGGFGTVYKGFLNVIAVAVKKLNPVEDMPLDKLKVQFDQEIQTLKVDVKSANILLDENLVAKISDFGLTRASAKHTSTTMMTERIVGTRAYMAPEALRGEVTPKSDVFSFGVVLLEILSGLAPANENKEPQLLMEIRYDIDDEDEELTLEDFVDKKMSDWELSQVETIYCLASNCLHDRKNRRPVIKQ

InterPro domains:
  IPR000719 Protein kinase domain [PF00069] (66-208)
  IPR000719 Protein kinase domain [PS50011] (1-208)
  IPR000719 Protein kinase domain [SM00220] (13-206)
  IPR011009 Protein kinase-like domain superfamily [SSF56112] (16-206)
  IPR017441 Protein kinase, ATP binding site [PS00107] (19-41)